Protein AF-A0A800CKS0-F1 (afdb_monomer)

Mean predicted aligned error: 3.41 Å

Sequence (328 aa):
MLDFSLSEEHRILRRTVRRFVAEEVEPVASEFEDEEIVKGVIQRAGEAGILGLPIPGRHGGSGASGIEGSIVLEELAAGDGGLATAIGASWLAMTPILIAGTEEQHERFLPPLNSGLACMAMTEPAGGSDIENPLMELKTVRTIAKEDGNGYILNGTKIWPSNSGNAELYVILATVEPPGGVAGSAFFVVPKEADGLSFGQPIPKMGMEADRNTEIFFDDVRVPKENVIGEIGEGAKILEQTVMYNRPGAGAIAVGIARDAYEKALKYAKERVIEGIPLAEHELIQAKFAQMAMKIDAARLLVQRAVWANATGKGTLSWANMAKVSSS

pLDDT: mean 95.84, std 4.56, range [68.81, 98.75]

Foldseek 3Di:
DDDPDDDVVLVVLLVLLLVLLVPQQQVCVVVLLDQVSLLSSLQVCLVVLNQLACQDVVLPHVVHALSSLLSNLLSNLLSPLLSSCQSLQQVLQCQLCVPFNDPVSSNPPRNVRSRFGEKEFLAAPQDDVCCVDPVNQQPRAPFEWEDDDQFTFTFGKTWFIWCPVRGQKYWYWHFYPPRDRLQRTWIFIDGPPFPQWDWADFDDDPDSSSTTITMIGGDRGTGGPSRIGHDGSCRSVSNQVSLLSRLLSLLSSLLSNLVSVLVVVVVQQCVDDDPHHGNCPDPVSVVVSVVSVVLSVVLNVLSVVSSVCVVVVNTDSVSSCCSNVSSD

Nearest PDB structures (foldseek):
  1ukw-assembly1_A  TM=9.517E-01  e=2.733E-29  Thermus thermophilus
  1jqi-assembly1_B  TM=9.376E-01  e=4.430E-27  Rattus norvegicus
  2vig-assembly1_A  TM=9.454E-01  e=4.206E-26  Homo sapiens
  5ol2-assembly2_F  TM=9.261E-01  e=1.065E-25  Clostridioides difficile
  6fah-assembly1_C  TM=9.233E-01  e=7.518E-24  Acetobacterium woodii DSM 1030

Structure (mmCIF, N/CA/C/O backbone):
data_AF-A0A800CKS0-F1
#
_entry.id   AF-A0A800CKS0-F1
#
loop_
_atom_site.group_PDB
_atom_site.id
_atom_site.type_symbol
_atom_site.label_atom_id
_atom_site.label_alt_id
_atom_site.label_comp_id
_atom_site.label_asym_id
_atom_site.label_entity_id
_atom_site.label_seq_id
_atom_site.pdbx_PDB_ins_code
_atom_site.Cartn_x
_atom_site.Cartn_y
_atom_site.Cartn_z
_atom_site.occupancy
_atom_site.B_iso_or_equiv
_atom_site.auth_seq_id
_atom_site.auth_comp_id
_atom_site.auth_asym_id
_atom_site.auth_atom_id
_atom_site.pdbx_PDB_model_num
ATOM 1 N N . MET A 1 1 ? 25.227 20.253 -0.110 1.00 68.81 1 MET A N 1
ATOM 2 C CA . MET A 1 1 ? 25.088 19.728 -1.485 1.00 68.81 1 MET A CA 1
ATOM 3 C C . MET A 1 1 ? 23.977 18.690 -1.438 1.00 68.81 1 MET A C 1
ATOM 5 O O . MET A 1 1 ? 23.940 17.962 -0.456 1.00 68.81 1 MET A O 1
ATOM 9 N N . LEU A 1 2 ? 23.033 18.698 -2.382 1.00 83.12 2 LEU A N 1
ATOM 10 C CA . LEU A 1 2 ? 21.986 17.668 -2.452 1.00 83.12 2 LEU A CA 1
ATOM 11 C C . LEU A 1 2 ? 22.574 16.406 -3.096 1.00 83.12 2 LEU A C 1
ATOM 13 O O . LEU A 1 2 ? 23.303 16.528 -4.078 1.00 83.12 2 LEU A O 1
ATOM 17 N N . ASP A 1 3 ? 22.260 15.236 -2.544 1.00 88.56 3 ASP A N 1
ATOM 18 C CA . ASP A 1 3 ? 22.668 13.926 -3.057 1.00 88.56 3 ASP A CA 1
ATOM 19 C C . ASP A 1 3 ? 21.413 13.076 -3.297 1.00 88.56 3 ASP A C 1
ATOM 21 O O . ASP A 1 3 ? 20.592 12.909 -2.397 1.00 88.56 3 ASP A O 1
ATOM 25 N N . PHE A 1 4 ? 21.253 12.593 -4.528 1.00 90.12 4 PHE A N 1
ATOM 26 C CA . PHE A 1 4 ? 20.119 11.772 -4.973 1.00 90.12 4 PHE A CA 1
ATOM 27 C C . PHE A 1 4 ? 20.501 10.296 -5.129 1.00 90.12 4 PHE A C 1
ATOM 29 O O . PHE A 1 4 ? 19.724 9.490 -5.643 1.00 90.12 4 PHE A O 1
ATOM 36 N N . SER A 1 5 ? 21.723 9.928 -4.745 1.00 92.06 5 SER A N 1
ATOM 37 C CA . SER A 1 5 ? 22.183 8.556 -4.842 1.00 92.06 5 SER A CA 1
ATOM 38 C C . SER A 1 5 ? 21.554 7.685 -3.752 1.00 92.06 5 SER A C 1
ATOM 40 O O . SER A 1 5 ? 21.397 8.078 -2.598 1.00 92.06 5 SER A O 1
ATOM 42 N N . LEU A 1 6 ? 21.179 6.463 -4.130 1.00 93.69 6 LEU A N 1
ATOM 43 C CA . LEU A 1 6 ? 20.805 5.434 -3.165 1.00 93.69 6 LEU A CA 1
ATOM 44 C C . LEU A 1 6 ? 22.039 5.001 -2.360 1.00 93.69 6 LEU A C 1
ATOM 46 O O . LEU A 1 6 ? 23.127 4.874 -2.928 1.00 93.69 6 LEU A O 1
ATOM 50 N N . SER A 1 7 ? 21.861 4.714 -1.069 1.00 95.75 7 SER A N 1
ATOM 51 C CA . SER A 1 7 ? 22.885 4.040 -0.263 1.00 95.75 7 SER A CA 1
ATOM 52 C C . SER A 1 7 ? 23.169 2.638 -0.818 1.00 95.75 7 SER A C 1
ATOM 54 O O . SER A 1 7 ? 22.409 2.108 -1.636 1.00 95.75 7 SER A O 1
ATOM 56 N N . GLU A 1 8 ? 24.263 2.006 -0.386 1.00 96.81 8 GLU A N 1
ATOM 57 C CA . GLU A 1 8 ? 24.540 0.632 -0.820 1.00 96.81 8 GLU A CA 1
ATOM 58 C C . GLU A 1 8 ? 23.472 -0.353 -0.328 1.00 96.81 8 GLU A C 1
ATOM 60 O O . GLU A 1 8 ? 23.045 -1.214 -1.093 1.00 96.81 8 GLU A O 1
ATOM 65 N N . GLU A 1 9 ? 22.955 -0.162 0.886 1.00 96.44 9 GLU A N 1
ATOM 66 C CA . GLU A 1 9 ? 21.841 -0.944 1.439 1.00 96.44 9 GLU A CA 1
ATOM 67 C C . GLU A 1 9 ? 20.587 -0.822 0.563 1.00 96.44 9 GLU A C 1
ATOM 69 O O . GLU A 1 9 ? 20.036 -1.833 0.129 1.00 96.44 9 GLU A O 1
ATOM 74 N N . HIS A 1 10 ? 20.208 0.399 0.170 1.00 97.38 10 HIS A N 1
ATOM 75 C CA . HIS A 1 10 ? 19.092 0.627 -0.751 1.00 97.38 10 HIS A CA 1
ATOM 76 C C . HIS A 1 10 ? 19.319 -0.038 -2.121 1.00 97.38 10 HIS A C 1
ATOM 78 O O . HIS A 1 10 ? 18.382 -0.561 -2.729 1.00 97.38 10 HIS A O 1
ATOM 84 N N . ARG A 1 11 ? 20.557 -0.048 -2.639 1.00 97.75 11 ARG A N 1
ATOM 85 C CA . ARG A 1 11 ? 20.880 -0.740 -3.901 1.00 97.75 11 ARG A CA 1
ATOM 86 C C . ARG A 1 11 ? 20.787 -2.258 -3.763 1.00 97.75 11 ARG A C 1
ATOM 88 O O . ARG A 1 11 ? 20.331 -2.910 -4.704 1.00 97.75 11 ARG A O 1
ATOM 95 N N . ILE A 1 12 ? 21.223 -2.819 -2.635 1.00 97.88 12 ILE A N 1
ATOM 96 C CA . ILE A 1 12 ? 21.098 -4.249 -2.323 1.00 97.88 12 ILE A CA 1
ATOM 97 C C . ILE A 1 12 ? 19.622 -4.635 -2.219 1.00 97.88 12 ILE A C 1
ATOM 99 O O . ILE A 1 12 ? 19.215 -5.590 -2.883 1.00 97.88 12 ILE A O 1
ATOM 103 N N . LEU A 1 13 ? 18.818 -3.864 -1.482 1.00 97.88 13 LEU A N 1
ATOM 104 C CA . LEU A 1 13 ? 17.372 -4.066 -1.369 1.00 97.88 13 LEU A CA 1
ATOM 105 C C . LEU A 1 13 ? 16.716 -4.072 -2.751 1.00 97.88 13 LEU A C 1
ATOM 107 O O . LEU A 1 13 ? 16.085 -5.054 -3.133 1.00 97.88 13 LEU A O 1
ATOM 111 N N . ARG A 1 14 ? 16.967 -3.033 -3.555 1.00 98.25 14 ARG A N 1
ATOM 112 C CA . ARG A 1 14 ? 16.436 -2.926 -4.919 1.00 98.25 14 ARG A CA 1
ATOM 113 C C . ARG A 1 14 ? 16.789 -4.137 -5.785 1.00 98.25 14 ARG A C 1
ATOM 115 O O . ARG A 1 14 ? 15.927 -4.669 -6.473 1.00 98.25 14 ARG A O 1
ATOM 122 N N . ARG A 1 15 ? 18.053 -4.583 -5.767 1.00 98.38 15 ARG A N 1
ATOM 123 C CA . ARG A 1 15 ? 18.490 -5.776 -6.520 1.00 98.38 15 ARG A CA 1
ATOM 124 C C . ARG A 1 15 ? 17.795 -7.047 -6.032 1.00 98.38 15 ARG A C 1
ATOM 126 O O . ARG A 1 15 ? 17.476 -7.903 -6.847 1.00 98.38 15 ARG A O 1
ATOM 133 N N . THR A 1 16 ? 17.569 -7.157 -4.727 1.00 98.12 16 THR A N 1
ATOM 134 C CA . THR A 1 16 ? 16.933 -8.325 -4.107 1.00 98.12 16 THR A CA 1
ATOM 135 C C . THR A 1 16 ? 15.466 -8.424 -4.507 1.00 98.12 16 THR A C 1
ATOM 137 O O . THR A 1 16 ? 15.052 -9.468 -5.000 1.00 98.12 16 THR A O 1
ATOM 140 N N . VAL A 1 17 ? 14.709 -7.327 -4.396 1.00 98.50 17 VAL A N 1
ATOM 141 C CA . VAL A 1 17 ? 13.295 -7.291 -4.808 1.00 98.50 17 VAL A CA 1
ATOM 142 C C . VAL A 1 17 ? 13.162 -7.497 -6.312 1.00 98.50 17 VAL A C 1
ATOM 144 O O . VAL A 1 17 ? 12.312 -8.257 -6.751 1.00 98.50 17 VAL A O 1
ATOM 147 N N . ARG A 1 18 ? 14.043 -6.895 -7.117 1.00 98.44 18 ARG A N 1
ATOM 148 C CA . ARG A 1 18 ? 14.038 -7.112 -8.569 1.00 98.44 18 ARG A CA 1
ATOM 149 C C . ARG A 1 18 ? 14.258 -8.575 -8.946 1.00 98.44 18 ARG A C 1
ATOM 151 O O . ARG A 1 18 ? 13.634 -9.061 -9.879 1.00 98.44 18 ARG A O 1
ATOM 158 N N . ARG A 1 19 ? 15.148 -9.273 -8.234 1.00 98.56 19 ARG A N 1
ATOM 159 C CA . ARG A 1 19 ? 15.353 -10.710 -8.436 1.00 98.56 19 ARG A CA 1
ATOM 160 C C . ARG A 1 19 ? 14.104 -11.500 -8.050 1.00 98.56 19 ARG A C 1
ATOM 162 O O . ARG A 1 19 ? 13.677 -12.326 -8.840 1.00 98.56 19 ARG A O 1
ATOM 169 N N . PHE A 1 20 ? 13.496 -11.193 -6.901 1.00 98.69 20 PHE A N 1
ATOM 170 C CA . PHE A 1 20 ? 12.216 -11.789 -6.502 1.00 98.69 20 PHE A CA 1
ATOM 171 C C . PHE A 1 20 ? 11.144 -11.593 -7.582 1.00 98.69 20 PHE A C 1
ATOM 173 O O . PHE A 1 20 ? 10.475 -12.543 -7.957 1.00 98.69 20 PHE A O 1
ATOM 180 N N . VAL A 1 21 ? 11.023 -10.391 -8.146 1.00 98.56 21 VAL A N 1
ATOM 181 C CA . VAL A 1 21 ? 10.072 -10.112 -9.229 1.00 98.56 21 VAL A CA 1
ATOM 182 C C . VAL A 1 21 ? 10.340 -10.982 -10.459 1.00 98.56 21 VAL A C 1
ATOM 184 O O . VAL A 1 21 ? 9.425 -11.639 -10.948 1.00 98.56 21 VAL A O 1
ATOM 187 N N . ALA A 1 22 ? 11.588 -11.042 -10.924 1.00 98.12 22 ALA A N 1
ATOM 188 C CA . ALA A 1 22 ? 11.951 -11.827 -12.103 1.00 98.12 22 ALA A CA 1
ATOM 189 C C . ALA A 1 22 ? 11.768 -13.345 -11.907 1.00 98.12 22 ALA A C 1
ATOM 191 O O . ALA A 1 22 ? 11.446 -14.054 -12.857 1.00 98.12 22 ALA A O 1
ATOM 192 N N . GLU A 1 23 ? 12.001 -13.853 -10.694 1.00 98.31 23 GLU A N 1
ATOM 193 C CA . GLU A 1 23 ? 11.964 -15.290 -10.394 1.00 98.31 23 GLU A CA 1
ATOM 194 C C . GLU A 1 23 ? 10.568 -15.771 -9.974 1.00 98.31 23 GLU A C 1
ATOM 196 O O . GLU A 1 23 ? 10.163 -16.866 -10.353 1.00 98.31 23 GLU A O 1
ATOM 201 N N . GLU A 1 24 ? 9.819 -14.954 -9.231 1.00 98.12 24 GLU A N 1
ATOM 202 C CA . GLU A 1 24 ? 8.604 -15.388 -8.531 1.00 98.12 24 GLU A CA 1
ATOM 203 C C . GLU A 1 24 ? 7.314 -14.751 -9.049 1.00 98.12 24 GLU A C 1
ATOM 205 O O . GLU A 1 24 ? 6.239 -15.299 -8.793 1.00 98.12 24 GLU A O 1
ATOM 210 N N . VAL A 1 25 ? 7.406 -13.608 -9.740 1.00 98.00 25 VAL A N 1
ATOM 211 C CA . VAL A 1 25 ? 6.250 -12.807 -10.179 1.00 98.00 25 VAL A CA 1
ATOM 212 C C . VAL A 1 25 ? 6.087 -12.866 -11.694 1.00 98.00 25 VAL A C 1
ATOM 214 O O . VAL A 1 25 ? 5.071 -13.353 -12.181 1.00 98.00 25 VAL A O 1
ATOM 217 N N . GLU A 1 26 ? 7.088 -12.414 -12.454 1.00 96.88 26 GLU A N 1
ATOM 218 C CA . GLU A 1 26 ? 7.026 -12.330 -13.922 1.00 96.88 26 GLU A CA 1
ATOM 219 C C . GLU A 1 26 ? 6.622 -13.644 -14.617 1.00 96.88 26 GLU A C 1
ATOM 221 O O . GLU A 1 26 ? 5.829 -13.570 -15.558 1.00 96.88 26 GLU A O 1
ATOM 226 N N . PRO A 1 27 ? 7.082 -14.840 -14.182 1.00 97.75 27 PRO A N 1
ATOM 227 C CA . PRO A 1 27 ? 6.720 -16.093 -14.846 1.00 97.75 27 PRO A CA 1
ATOM 228 C C . PRO A 1 27 ? 5.230 -16.445 -14.781 1.00 97.75 27 PRO A C 1
ATOM 230 O O . PRO A 1 27 ? 4.773 -17.234 -15.601 1.00 97.75 27 PRO A O 1
ATOM 233 N N . VAL A 1 28 ? 4.496 -15.889 -13.812 1.00 97.62 28 VAL A N 1
ATOM 234 C CA . VAL A 1 28 ? 3.094 -16.234 -13.520 1.00 97.62 28 VAL A CA 1
ATOM 235 C C . VAL A 1 28 ? 2.148 -15.029 -13.576 1.00 97.62 28 VAL A C 1
ATOM 237 O O . VAL A 1 28 ? 0.942 -15.192 -13.425 1.00 97.62 28 VAL A O 1
ATOM 240 N N . ALA A 1 29 ? 2.660 -13.819 -13.824 1.00 94.94 29 ALA A N 1
ATOM 241 C CA . ALA A 1 29 ? 1.881 -12.578 -13.765 1.00 94.94 29 ALA A CA 1
ATOM 242 C C . ALA A 1 29 ? 0.682 -12.547 -14.732 1.00 94.94 29 ALA A C 1
ATOM 244 O O . ALA A 1 29 ? -0.344 -11.945 -14.429 1.00 94.94 29 ALA A O 1
ATOM 245 N N . SER A 1 30 ? 0.772 -13.223 -15.884 1.00 95.38 30 SER A N 1
ATOM 246 C CA . SER A 1 30 ? -0.345 -13.334 -16.836 1.00 95.38 30 SER A CA 1
ATOM 247 C C . SER A 1 30 ? -1.494 -14.224 -16.354 1.00 95.38 30 SER A C 1
ATOM 249 O O . SER A 1 30 ? -2.529 -14.268 -17.010 1.00 95.38 30 SER A O 1
ATOM 251 N N . GLU A 1 31 ? -1.308 -14.950 -15.253 1.00 96.62 31 GLU A N 1
ATOM 252 C CA . GLU A 1 31 ? -2.271 -15.903 -14.694 1.00 96.62 31 GLU A CA 1
ATOM 253 C C . GLU A 1 31 ? -2.859 -15.407 -13.362 1.00 96.62 31 GLU A C 1
ATOM 255 O O . GLU A 1 31 ? -3.511 -16.161 -12.651 1.00 96.62 31 GLU A O 1
ATOM 260 N N . PHE A 1 32 ? -2.670 -14.130 -13.012 1.00 95.44 32 PHE A N 1
ATOM 261 C CA . PHE A 1 32 ? -3.142 -13.543 -11.748 1.00 95.44 32 PHE A CA 1
ATOM 262 C C . PHE A 1 32 ? -4.662 -13.366 -11.628 1.00 95.44 32 PHE A C 1
ATOM 264 O O . PHE A 1 32 ? -5.139 -12.876 -10.609 1.00 95.44 32 PHE A O 1
ATOM 271 N N . GLU A 1 33 ? -5.427 -13.811 -12.625 1.00 91.88 33 GLU A N 1
ATOM 272 C CA . GLU A 1 33 ? -6.859 -14.083 -12.463 1.00 91.88 33 GLU A CA 1
ATOM 273 C C . GLU A 1 33 ? -7.112 -15.328 -11.581 1.00 91.88 33 GLU A C 1
ATOM 275 O O . GLU A 1 33 ? -8.191 -15.463 -11.006 1.00 91.88 33 GLU A O 1
ATOM 280 N N . ASP A 1 34 ? -6.130 -16.232 -11.446 1.00 95.19 34 ASP A N 1
ATOM 281 C CA . ASP A 1 34 ? -6.180 -17.389 -10.548 1.00 95.19 34 ASP A CA 1
ATOM 282 C C . ASP A 1 34 ? -5.712 -17.009 -9.133 1.00 95.19 34 ASP A C 1
ATOM 284 O O . ASP A 1 34 ? -4.542 -16.707 -8.870 1.00 95.19 34 ASP A O 1
ATOM 288 N N . GLU A 1 35 ? -6.646 -17.064 -8.187 1.00 91.94 35 GLU A N 1
ATOM 289 C CA . GLU A 1 35 ? -6.418 -16.681 -6.796 1.00 91.94 35 GLU A CA 1
ATOM 290 C C . GLU A 1 35 ? -5.392 -17.568 -6.073 1.00 91.94 35 GLU A C 1
ATOM 292 O O . GLU A 1 35 ? -4.685 -17.077 -5.188 1.00 91.94 35 GLU A O 1
ATOM 297 N N . GLU A 1 36 ? -5.263 -18.848 -6.433 1.00 96.62 36 GLU A N 1
ATOM 298 C CA . GLU A 1 36 ? -4.285 -19.740 -5.798 1.00 96.62 36 GLU A CA 1
ATOM 299 C C . GLU A 1 36 ? -2.860 -19.425 -6.270 1.00 96.62 36 GLU A C 1
ATOM 301 O O . GLU A 1 36 ? -1.912 -19.509 -5.480 1.00 96.62 36 GLU A O 1
ATOM 306 N N . ILE A 1 37 ? -2.700 -18.970 -7.518 1.00 97.69 37 ILE A N 1
ATOM 307 C CA . ILE A 1 37 ? -1.414 -18.466 -8.019 1.00 97.69 37 ILE A CA 1
ATOM 308 C C . ILE A 1 37 ? -1.014 -17.209 -7.246 1.00 97.69 37 ILE A C 1
ATOM 310 O O . ILE A 1 37 ? 0.097 -17.145 -6.709 1.00 97.69 37 ILE A O 1
ATOM 314 N N . VAL A 1 38 ? -1.925 -16.237 -7.127 1.00 97.19 38 VAL A N 1
ATOM 315 C CA . VAL A 1 38 ? -1.680 -14.992 -6.379 1.00 97.19 38 VAL A CA 1
ATOM 316 C C . VAL A 1 38 ? -1.321 -15.300 -4.926 1.00 97.19 38 VAL A C 1
ATOM 318 O O . VAL A 1 38 ? -0.317 -14.802 -4.415 1.00 97.19 38 VAL A O 1
ATOM 321 N N . LYS A 1 39 ? -2.082 -16.178 -4.265 1.00 97.06 39 LYS A N 1
ATOM 322 C CA . LYS A 1 39 ? -1.813 -16.620 -2.891 1.00 97.06 39 LYS A CA 1
ATOM 323 C C . LYS A 1 39 ? -0.426 -17.248 -2.747 1.00 97.06 39 LYS A C 1
ATOM 325 O O . LYS A 1 39 ? 0.283 -16.934 -1.793 1.00 97.06 39 LYS A O 1
ATOM 330 N N . GLY A 1 40 ? -0.012 -18.081 -3.703 1.00 98.06 40 GLY A N 1
ATOM 331 C CA . GLY A 1 40 ? 1.329 -18.662 -3.730 1.00 98.06 40 GLY A CA 1
ATOM 332 C C . GLY A 1 40 ? 2.433 -17.603 -3.826 1.00 98.06 40 GLY A C 1
ATOM 333 O O . GLY A 1 40 ? 3.435 -17.699 -3.117 1.00 98.06 40 GLY A O 1
ATOM 334 N N . VAL A 1 41 ? 2.254 -16.574 -4.659 1.00 98.31 41 VAL A N 1
ATOM 335 C CA . VAL A 1 41 ? 3.207 -15.453 -4.774 1.00 98.31 41 VAL A CA 1
ATOM 336 C C . VAL A 1 41 ? 3.248 -14.624 -3.487 1.00 98.31 41 VAL A C 1
ATOM 338 O O . VAL A 1 41 ? 4.332 -14.292 -3.010 1.00 98.31 41 VAL A O 1
ATOM 341 N N . ILE A 1 42 ? 2.092 -14.325 -2.888 1.00 98.25 42 ILE A N 1
ATOM 342 C CA . ILE A 1 42 ? 1.994 -13.598 -1.612 1.00 98.25 42 ILE A CA 1
ATOM 343 C C . ILE A 1 42 ? 2.692 -14.362 -0.484 1.00 98.25 42 ILE A C 1
ATOM 345 O O . ILE A 1 42 ? 3.434 -13.755 0.289 1.00 98.25 42 ILE A O 1
ATOM 349 N N . GLN A 1 43 ? 2.528 -15.685 -0.417 1.00 98.19 43 GLN A N 1
ATOM 350 C CA . GLN A 1 43 ? 3.238 -16.511 0.557 1.00 98.19 43 GLN A CA 1
ATOM 351 C C . GLN A 1 43 ? 4.759 -16.377 0.394 1.00 98.19 43 GLN A C 1
ATOM 353 O O . GLN A 1 43 ? 5.457 -16.107 1.372 1.00 98.19 43 GLN A O 1
ATOM 358 N N . ARG A 1 44 ? 5.274 -16.487 -0.838 1.00 98.38 44 ARG A N 1
ATOM 359 C CA . ARG A 1 44 ? 6.710 -16.310 -1.120 1.00 98.38 44 ARG A CA 1
ATOM 360 C C . ARG A 1 44 ? 7.191 -14.891 -0.812 1.00 98.38 44 ARG A C 1
ATOM 362 O O . ARG A 1 44 ? 8.305 -14.717 -0.325 1.00 98.38 44 ARG A O 1
ATOM 369 N N . ALA A 1 45 ? 6.353 -13.873 -1.022 1.00 98.31 45 ALA A N 1
ATOM 370 C CA . ALA A 1 45 ? 6.652 -12.502 -0.608 1.00 98.31 45 ALA A CA 1
ATOM 371 C C . ALA A 1 45 ? 6.769 -12.383 0.925 1.00 98.31 45 ALA A C 1
ATOM 373 O O . ALA A 1 45 ? 7.660 -11.694 1.423 1.00 98.31 45 ALA A O 1
ATOM 374 N N . GLY A 1 46 ? 5.912 -13.078 1.680 1.00 97.69 46 GLY A N 1
ATOM 375 C CA . GLY A 1 46 ? 6.012 -13.195 3.137 1.00 97.69 46 GLY A CA 1
ATOM 376 C C . GLY A 1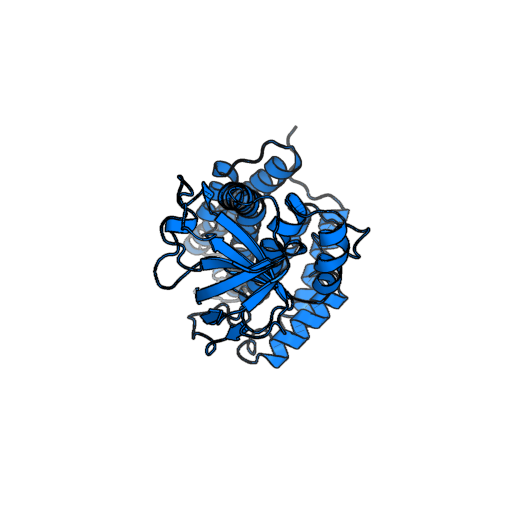 46 ? 7.305 -13.883 3.584 1.00 97.69 46 GLY A C 1
ATOM 377 O O . GLY A 1 46 ? 8.030 -13.348 4.419 1.00 97.69 46 GLY A O 1
ATOM 378 N N . GLU A 1 47 ? 7.651 -15.019 2.972 1.00 97.00 47 GLU A N 1
ATOM 379 C CA . GLU A 1 47 ? 8.901 -15.755 3.234 1.00 97.00 47 GLU A CA 1
ATOM 380 C C . GLU A 1 47 ? 10.155 -14.921 2.913 1.00 97.00 47 GLU A C 1
ATOM 382 O O . GLU A 1 47 ? 11.163 -15.008 3.615 1.00 97.00 47 GLU A O 1
ATOM 387 N N . ALA A 1 48 ? 10.080 -14.058 1.896 1.00 96.69 48 ALA A N 1
ATOM 388 C CA . ALA A 1 48 ? 11.126 -13.100 1.545 1.00 96.69 48 ALA A CA 1
ATOM 389 C C . ALA A 1 48 ? 11.182 -11.865 2.473 1.00 96.69 48 ALA A C 1
ATOM 391 O O . ALA A 1 48 ? 12.035 -10.996 2.280 1.00 96.69 48 ALA A O 1
ATOM 392 N N . GLY A 1 49 ? 10.284 -11.758 3.461 1.00 96.75 49 GLY A N 1
ATOM 393 C CA . GLY A 1 49 ? 10.207 -10.636 4.401 1.00 96.75 49 GLY A CA 1
ATOM 394 C C . GLY A 1 49 ? 9.605 -9.355 3.815 1.00 96.75 49 GLY A C 1
ATOM 395 O O . GLY A 1 49 ? 9.700 -8.295 4.432 1.00 96.75 49 GLY A O 1
ATOM 396 N N . ILE A 1 50 ? 8.986 -9.423 2.633 1.00 98.19 50 ILE A N 1
ATOM 397 C CA . ILE A 1 50 ? 8.410 -8.258 1.950 1.00 98.19 50 ILE A CA 1
ATOM 398 C C . ILE A 1 50 ? 7.139 -7.790 2.667 1.00 98.19 50 ILE A C 1
ATOM 400 O O . ILE A 1 50 ? 6.953 -6.592 2.856 1.00 98.19 50 ILE A O 1
ATOM 404 N N . LEU A 1 51 ? 6.263 -8.701 3.102 1.00 97.94 51 LEU A N 1
ATOM 405 C CA . LEU A 1 51 ? 5.005 -8.312 3.757 1.00 97.94 51 LEU A CA 1
ATOM 406 C C . LEU A 1 51 ? 5.247 -7.593 5.091 1.00 97.94 51 LEU A C 1
ATOM 408 O O . LEU A 1 51 ? 4.691 -6.518 5.312 1.00 97.94 51 LEU A O 1
ATOM 412 N N . GLY A 1 52 ? 6.145 -8.130 5.920 1.00 96.81 52 GLY A N 1
ATOM 413 C CA . GLY A 1 52 ? 6.522 -7.566 7.220 1.00 96.81 52 GLY A CA 1
ATOM 414 C C . GLY A 1 52 ? 7.485 -6.377 7.166 1.00 96.81 52 GLY A C 1
ATOM 415 O O . GLY A 1 52 ? 7.987 -5.946 8.204 1.00 96.81 52 GLY A O 1
ATOM 416 N N . LEU A 1 53 ? 7.761 -5.825 5.982 1.00 96.81 53 LEU A N 1
ATOM 417 C CA . LEU A 1 53 ? 8.732 -4.750 5.801 1.00 96.81 53 LEU A CA 1
ATOM 418 C C . LEU A 1 53 ? 8.528 -3.546 6.761 1.00 96.81 53 LEU A C 1
ATOM 420 O O . LEU A 1 53 ? 9.505 -3.154 7.410 1.00 96.81 53 LEU A O 1
ATOM 424 N N . PRO A 1 54 ? 7.312 -2.973 6.926 1.00 96.38 54 PRO A N 1
ATOM 425 C CA . PRO A 1 54 ? 7.090 -1.840 7.835 1.00 96.38 54 PRO A CA 1
ATOM 426 C C . PRO A 1 54 ? 6.994 -2.236 9.319 1.00 96.38 54 PRO A C 1
ATOM 428 O O . PRO A 1 54 ? 6.994 -1.364 10.188 1.00 96.38 54 PRO A O 1
ATOM 431 N N . ILE A 1 55 ? 6.891 -3.530 9.635 1.00 98.00 55 ILE A N 1
ATOM 432 C CA . ILE A 1 55 ? 6.681 -4.009 11.004 1.00 98.00 55 ILE A CA 1
ATOM 433 C C . ILE A 1 55 ? 7.994 -3.885 11.792 1.00 98.00 55 ILE A C 1
ATOM 435 O O . ILE A 1 55 ? 9.032 -4.333 11.303 1.00 98.00 55 ILE A O 1
ATOM 439 N N . PRO A 1 56 ? 8.003 -3.309 13.010 1.00 97.19 56 PRO A N 1
ATOM 440 C CA . PRO A 1 56 ? 9.217 -3.205 13.815 1.00 97.19 56 PRO A CA 1
ATOM 441 C C . PRO A 1 56 ? 9.867 -4.567 14.088 1.00 97.19 56 PRO A C 1
ATOM 443 O O . PRO A 1 56 ? 9.176 -5.555 14.329 1.00 97.19 56 PRO A O 1
ATOM 446 N N . GLY A 1 57 ? 11.202 -4.599 14.167 1.00 96.50 57 GLY A N 1
ATOM 447 C CA . GLY A 1 57 ? 11.959 -5.842 14.381 1.00 96.50 57 GLY A CA 1
ATOM 448 C C . GLY A 1 57 ? 11.554 -6.645 15.620 1.00 96.50 57 GLY A C 1
ATOM 449 O O . GLY A 1 57 ? 11.533 -7.871 15.581 1.00 96.50 57 GLY A O 1
ATOM 450 N N . ARG A 1 58 ? 11.134 -5.973 16.702 1.00 96.25 58 ARG A N 1
ATOM 451 C CA . ARG A 1 58 ? 10.632 -6.643 17.917 1.00 96.25 58 ARG A CA 1
ATOM 452 C C . ARG A 1 58 ? 9.325 -7.427 17.708 1.00 96.25 58 ARG A C 1
ATOM 454 O O . ARG A 1 58 ? 9.013 -8.286 18.520 1.00 96.25 58 ARG A O 1
ATOM 461 N N . HIS A 1 59 ? 8.604 -7.168 16.616 1.00 97.00 59 HIS A N 1
ATOM 462 C CA . HIS A 1 59 ? 7.382 -7.872 16.214 1.00 97.00 59 HIS A CA 1
ATOM 463 C C . HIS A 1 59 ? 7.581 -8.729 14.946 1.00 97.00 59 HIS A C 1
ATOM 465 O O . HIS A 1 59 ? 6.609 -9.139 14.313 1.00 97.00 59 HIS A O 1
ATOM 471 N N . GLY A 1 60 ? 8.835 -9.014 14.570 1.00 93.81 60 GLY A N 1
ATOM 472 C CA . GLY A 1 60 ? 9.185 -9.973 13.514 1.00 93.81 60 GLY A CA 1
ATOM 473 C C . GLY A 1 60 ? 9.418 -9.396 12.115 1.00 93.81 60 GLY A C 1
ATOM 474 O O . GLY A 1 60 ? 9.789 -10.158 11.227 1.00 93.81 60 GLY A O 1
ATOM 475 N N . GLY A 1 61 ? 9.250 -8.085 11.919 1.00 95.69 61 GLY A N 1
ATOM 476 C CA . GLY A 1 61 ? 9.520 -7.427 10.637 1.00 95.69 61 GLY A CA 1
ATOM 477 C C . GLY A 1 61 ? 10.930 -6.844 10.520 1.00 95.69 61 GLY A C 1
ATOM 478 O O . GLY A 1 61 ? 11.811 -7.122 11.334 1.00 95.69 61 GLY A O 1
ATOM 479 N N . SER A 1 62 ? 11.157 -5.993 9.517 1.00 94.31 62 SER A N 1
ATOM 480 C CA . SER A 1 62 ? 12.444 -5.291 9.341 1.00 94.31 62 SER A CA 1
ATOM 481 C C . SER A 1 62 ? 12.452 -3.851 9.857 1.00 94.31 62 SER A C 1
ATOM 483 O O . SER A 1 62 ? 13.521 -3.271 10.025 1.00 94.31 62 SER A O 1
ATOM 485 N N . GLY A 1 63 ? 11.280 -3.261 10.106 1.00 94.44 63 GLY A N 1
ATOM 486 C CA . GLY A 1 63 ? 11.133 -1.857 10.497 1.00 94.44 63 GLY A CA 1
ATOM 487 C C . GLY A 1 63 ? 11.666 -0.892 9.439 1.00 94.44 63 GLY A C 1
ATOM 488 O O . GLY A 1 63 ? 12.279 0.116 9.790 1.00 94.44 63 GLY A O 1
ATOM 489 N N . ALA A 1 64 ? 11.490 -1.229 8.159 1.00 92.81 64 ALA A N 1
ATOM 490 C CA . ALA A 1 64 ? 12.082 -0.472 7.072 1.00 92.81 64 ALA A CA 1
ATOM 491 C C . ALA A 1 64 ? 11.467 0.927 6.976 1.00 92.81 64 ALA A C 1
ATOM 493 O O . ALA A 1 64 ? 10.288 1.166 7.248 1.00 92.81 64 ALA A O 1
ATOM 494 N N . SER A 1 65 ? 12.295 1.863 6.548 1.00 93.69 65 SER A N 1
ATOM 495 C CA . SER A 1 65 ? 11.935 3.252 6.331 1.00 93.69 65 SER A CA 1
ATOM 496 C C . SER A 1 65 ? 11.029 3.435 5.107 1.00 93.69 65 SER A C 1
ATOM 498 O O . SER A 1 65 ? 10.947 2.599 4.207 1.00 93.69 65 SER A O 1
ATOM 500 N N . GLY A 1 66 ? 10.388 4.604 5.010 1.00 94.12 66 GLY A N 1
ATOM 501 C CA . GLY A 1 66 ? 9.529 4.930 3.866 1.00 94.12 66 GLY A CA 1
ATOM 502 C C . GLY A 1 66 ? 10.255 4.950 2.511 1.00 94.12 66 GLY A C 1
ATOM 503 O O . GLY A 1 66 ? 9.620 4.729 1.483 1.00 94.12 66 GLY A O 1
ATOM 504 N N . ILE A 1 67 ? 11.574 5.192 2.485 1.00 96.25 67 ILE A N 1
ATOM 505 C CA . ILE A 1 67 ? 12.364 5.111 1.245 1.00 96.25 67 ILE A CA 1
ATOM 506 C C . ILE A 1 67 ? 12.608 3.658 0.825 1.00 96.25 67 ILE A C 1
ATOM 508 O O . ILE A 1 67 ? 12.555 3.349 -0.359 1.00 96.25 67 ILE A O 1
ATOM 512 N N . GLU A 1 68 ? 12.813 2.752 1.777 1.00 97.69 68 GLU A N 1
ATOM 513 C CA . GLU A 1 68 ? 12.928 1.320 1.495 1.00 97.69 68 GLU A CA 1
ATOM 514 C C . GLU A 1 68 ? 11.588 0.760 1.011 1.00 97.69 68 GLU A C 1
ATOM 516 O O . GLU A 1 68 ? 11.547 0.074 -0.010 1.00 97.69 68 GLU A O 1
ATOM 521 N N . GLY A 1 69 ? 10.486 1.151 1.659 1.00 97.81 69 GLY A N 1
ATOM 522 C CA . GLY A 1 69 ? 9.134 0.818 1.210 1.00 97.81 69 GLY A CA 1
ATOM 523 C C . GLY A 1 69 ? 8.836 1.305 -0.213 1.00 97.81 69 GLY A C 1
ATOM 524 O O . GLY A 1 69 ? 8.298 0.547 -1.018 1.00 97.81 69 GLY A O 1
ATOM 525 N N . SER A 1 70 ? 9.228 2.535 -0.574 1.00 98.12 70 SER A N 1
ATOM 526 C CA . SER A 1 70 ? 9.000 3.044 -1.935 1.00 98.12 70 SER A CA 1
ATOM 527 C C . SER A 1 70 ? 9.853 2.335 -2.989 1.00 98.12 70 SER A C 1
ATOM 529 O O . SER A 1 70 ? 9.359 2.074 -4.083 1.00 98.12 70 SER A O 1
ATOM 531 N N . ILE A 1 71 ? 11.095 1.958 -2.665 1.00 98.50 71 ILE A N 1
ATOM 532 C CA . ILE A 1 71 ? 11.941 1.140 -3.549 1.00 98.50 71 ILE A CA 1
ATOM 533 C C . ILE A 1 71 ? 11.294 -0.224 -3.796 1.00 98.50 71 ILE A C 1
ATOM 535 O O . ILE A 1 71 ? 11.225 -0.665 -4.940 1.00 98.50 71 ILE A O 1
ATOM 539 N N . VAL A 1 72 ? 10.820 -0.885 -2.737 1.00 98.69 72 VAL A N 1
ATOM 540 C CA . VAL A 1 72 ? 10.197 -2.212 -2.832 1.00 98.69 72 VAL A CA 1
ATOM 541 C C . VAL A 1 72 ? 8.929 -2.152 -3.684 1.00 98.69 72 VAL A C 1
ATOM 543 O O . VAL A 1 72 ? 8.798 -2.942 -4.615 1.00 98.69 72 VAL A O 1
ATOM 546 N N . LEU A 1 73 ? 8.038 -1.185 -3.436 1.00 98.75 73 LEU A N 1
ATOM 547 C CA . LEU A 1 73 ? 6.808 -1.029 -4.221 1.00 98.75 73 LEU A CA 1
ATOM 548 C C . LEU A 1 73 ? 7.078 -0.671 -5.684 1.00 98.75 73 LEU A C 1
ATOM 550 O O . LEU A 1 73 ? 6.391 -1.193 -6.556 1.00 98.75 73 LEU A O 1
ATOM 554 N N . GLU A 1 74 ? 8.072 0.177 -5.973 1.00 98.75 74 GLU A N 1
ATOM 555 C CA . GLU A 1 74 ? 8.439 0.497 -7.359 1.00 98.75 74 GLU A CA 1
ATOM 556 C C . GLU A 1 74 ? 8.952 -0.745 -8.106 1.00 98.75 74 GLU A C 1
ATOM 558 O O . GLU A 1 74 ? 8.596 -0.959 -9.264 1.00 98.75 74 GLU A O 1
ATOM 563 N N . GLU A 1 75 ? 9.784 -1.575 -7.464 1.00 98.69 75 GLU A N 1
ATOM 564 C CA . GLU A 1 75 ? 10.283 -2.807 -8.085 1.00 98.69 75 GLU A CA 1
ATOM 565 C C . GLU A 1 75 ? 9.175 -3.850 -8.271 1.00 98.69 75 GLU A C 1
ATOM 567 O O . GLU A 1 75 ? 9.080 -4.413 -9.358 1.00 98.69 75 GLU A O 1
ATOM 572 N N . LEU A 1 76 ? 8.309 -4.064 -7.272 1.00 98.69 76 LEU A N 1
ATOM 573 C CA . LEU A 1 76 ? 7.160 -4.972 -7.390 1.00 98.69 76 LEU A CA 1
ATOM 574 C C . LEU A 1 76 ? 6.220 -4.547 -8.520 1.00 98.69 76 LEU A C 1
ATOM 576 O O . LEU A 1 76 ? 5.839 -5.373 -9.344 1.00 98.69 76 LEU A O 1
ATOM 580 N N . ALA A 1 77 ? 5.895 -3.255 -8.591 1.00 98.62 77 ALA A N 1
ATOM 581 C CA . ALA A 1 77 ? 4.951 -2.719 -9.565 1.00 98.62 77 ALA A CA 1
ATOM 582 C C . ALA A 1 77 ? 5.483 -2.725 -11.003 1.00 98.62 77 ALA A C 1
ATOM 584 O O . ALA A 1 77 ? 4.697 -2.660 -11.945 1.00 98.62 77 ALA A O 1
ATOM 585 N N . ALA A 1 78 ? 6.805 -2.800 -11.180 1.00 97.69 78 ALA A N 1
ATOM 586 C CA . ALA A 1 78 ? 7.394 -3.043 -12.490 1.00 97.69 78 ALA A CA 1
ATOM 587 C C . ALA A 1 78 ? 7.204 -4.497 -12.963 1.00 97.69 78 ALA A C 1
ATOM 589 O O . ALA A 1 78 ? 7.211 -4.741 -14.164 1.00 97.69 78 ALA A O 1
ATOM 590 N N . GLY A 1 79 ? 7.025 -5.444 -12.038 1.00 96.88 79 GLY A N 1
ATOM 591 C CA . GLY A 1 79 ? 6.624 -6.814 -12.356 1.00 96.88 79 GLY A CA 1
ATOM 592 C C . GLY A 1 79 ? 5.121 -6.928 -12.577 1.00 96.88 79 GLY A C 1
ATOM 593 O O . GLY A 1 79 ? 4.679 -7.313 -13.656 1.00 96.88 79 GLY A O 1
ATOM 594 N N . ASP A 1 80 ? 4.344 -6.561 -11.555 1.00 98.38 80 ASP A N 1
ATOM 595 C CA . ASP A 1 80 ? 2.885 -6.522 -11.613 1.00 98.38 80 ASP A CA 1
ATOM 596 C C . ASP A 1 80 ? 2.296 -5.449 -10.679 1.00 98.38 80 ASP A C 1
ATOM 598 O O . ASP A 1 80 ? 2.576 -5.395 -9.477 1.00 98.38 80 ASP A O 1
ATOM 602 N N . GLY A 1 81 ? 1.441 -4.590 -11.238 1.00 98.12 81 GLY A N 1
ATOM 603 C CA . GLY A 1 81 ? 0.806 -3.496 -10.501 1.00 98.12 81 GLY A CA 1
ATOM 604 C C . GLY A 1 81 ? -0.240 -3.960 -9.482 1.00 98.12 81 GLY A C 1
ATOM 605 O O . GLY A 1 81 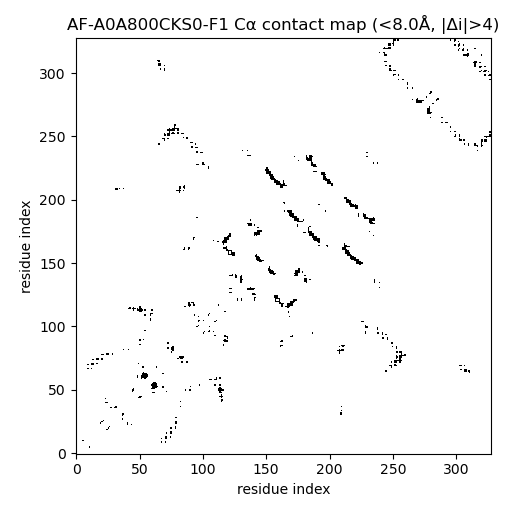? -0.410 -3.303 -8.451 1.00 98.12 81 GLY A O 1
ATOM 606 N N . GLY A 1 82 ? -0.918 -5.086 -9.734 1.00 98.12 82 GLY A N 1
ATOM 607 C CA . GLY A 1 82 ? -1.935 -5.641 -8.839 1.00 98.12 82 GLY A CA 1
ATOM 608 C C . GLY A 1 82 ? -1.312 -6.205 -7.568 1.00 98.12 82 GLY A C 1
ATOM 609 O O . GLY A 1 82 ? -1.724 -5.849 -6.469 1.00 98.12 82 GLY A O 1
ATOM 610 N N . LEU A 1 83 ? -0.242 -6.986 -7.708 1.00 98.50 83 LEU A N 1
ATOM 611 C CA . LEU A 1 83 ? 0.520 -7.546 -6.597 1.00 98.50 83 LEU A CA 1
ATOM 612 C C . LEU A 1 83 ? 1.126 -6.439 -5.728 1.00 98.50 83 LEU A C 1
ATOM 614 O O . LEU A 1 83 ? 1.037 -6.482 -4.499 1.00 98.50 83 LEU A O 1
ATOM 618 N N . ALA A 1 84 ? 1.712 -5.416 -6.359 1.00 98.69 84 ALA A N 1
ATOM 619 C CA . ALA A 1 84 ? 2.239 -4.263 -5.639 1.00 98.69 84 ALA A CA 1
ATOM 620 C C . ALA A 1 84 ? 1.134 -3.502 -4.888 1.00 98.69 84 ALA A C 1
ATOM 622 O O . ALA A 1 84 ? 1.357 -3.051 -3.764 1.00 98.69 84 ALA A O 1
ATOM 623 N N . THR A 1 85 ? -0.064 -3.401 -5.475 1.00 98.56 85 THR A N 1
ATOM 624 C CA . THR A 1 85 ? -1.247 -2.825 -4.819 1.00 98.56 85 THR A CA 1
ATOM 625 C C . THR A 1 85 ? -1.693 -3.662 -3.624 1.00 98.56 85 THR A C 1
ATOM 627 O O . THR A 1 85 ? -1.851 -3.101 -2.545 1.00 98.56 85 THR A O 1
ATOM 630 N N . ALA A 1 86 ? -1.818 -4.983 -3.763 1.00 98.50 86 ALA A N 1
ATOM 631 C CA . ALA A 1 86 ? -2.205 -5.883 -2.676 1.00 98.50 86 ALA A CA 1
ATOM 632 C C . ALA A 1 86 ? -1.253 -5.769 -1.468 1.00 98.50 86 ALA A C 1
ATOM 634 O O . ALA A 1 86 ? -1.687 -5.584 -0.326 1.00 98.50 86 ALA A O 1
ATOM 635 N N . ILE A 1 87 ? 0.061 -5.789 -1.720 1.00 98.62 87 ILE A N 1
ATOM 636 C CA . ILE A 1 87 ? 1.085 -5.652 -0.674 1.00 98.62 87 ILE A CA 1
ATOM 637 C C . ILE A 1 87 ? 1.071 -4.240 -0.071 1.00 98.62 87 ILE A C 1
ATOM 639 O O . ILE A 1 87 ? 1.032 -4.087 1.151 1.00 98.62 87 ILE A O 1
ATOM 643 N N . GLY A 1 88 ? 1.043 -3.196 -0.903 1.00 98.50 88 GLY A N 1
ATOM 644 C CA . GLY A 1 88 ? 1.000 -1.808 -0.438 1.00 98.50 88 GLY A CA 1
ATOM 645 C C . GLY A 1 88 ? -0.264 -1.475 0.363 1.00 98.50 88 GLY A C 1
ATOM 646 O O . GLY A 1 88 ? -0.193 -0.745 1.351 1.00 98.50 88 GLY A O 1
ATOM 647 N N . ALA A 1 89 ? -1.413 -2.044 -0.005 1.00 98.44 89 ALA A N 1
ATOM 648 C CA . ALA A 1 89 ? -2.668 -1.895 0.727 1.00 98.44 89 ALA A CA 1
ATOM 649 C C . ALA A 1 89 ? -2.629 -2.598 2.092 1.00 98.44 89 ALA A C 1
ATOM 651 O O . ALA A 1 89 ? -3.204 -2.096 3.059 1.00 98.44 89 ALA A O 1
ATOM 652 N N . SER A 1 90 ? -1.898 -3.711 2.200 1.00 98.56 90 SER A N 1
ATOM 653 C CA . SER A 1 90 ? -1.621 -4.351 3.488 1.00 98.56 90 SER A CA 1
ATOM 654 C C . SER A 1 90 ? -0.837 -3.406 4.408 1.00 98.56 90 SER A C 1
ATOM 656 O O . SER A 1 90 ? -1.224 -3.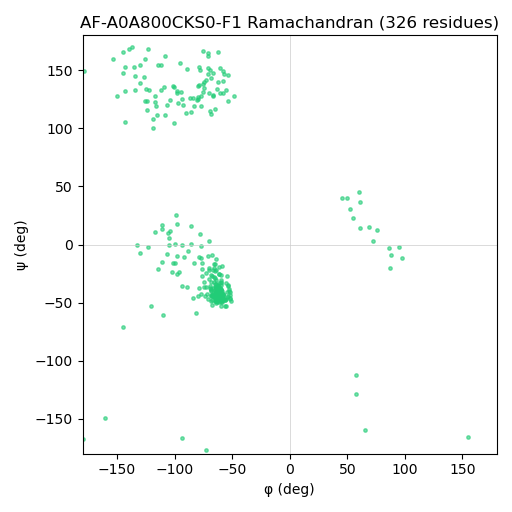191 5.555 1.00 98.56 90 SER A O 1
ATOM 658 N N . TRP A 1 91 ? 0.203 -2.737 3.898 1.00 98.44 91 TRP A N 1
ATOM 659 C CA . TRP A 1 91 ? 0.968 -1.752 4.678 1.00 98.44 91 TRP A CA 1
ATOM 660 C C . TRP A 1 91 ? 0.141 -0.517 5.070 1.00 98.44 91 TRP A C 1
ATOM 662 O O . TRP A 1 91 ? 0.256 -0.017 6.194 1.00 98.44 91 TRP A O 1
ATOM 672 N N . LEU A 1 92 ? -0.750 -0.063 4.183 1.00 98.25 92 LEU A N 1
ATOM 673 C CA . LEU A 1 92 ? -1.735 0.974 4.497 1.00 98.25 92 LEU A CA 1
ATOM 674 C C . LEU A 1 92 ? -2.614 0.549 5.684 1.00 98.25 92 LEU A C 1
ATOM 676 O O . LEU A 1 92 ? -2.762 1.315 6.634 1.00 98.25 92 LEU A O 1
ATOM 680 N N . ALA A 1 93 ? -3.133 -0.681 5.669 1.00 98.44 93 ALA A N 1
ATOM 681 C CA . ALA A 1 93 ? -3.968 -1.224 6.740 1.00 98.44 93 ALA A CA 1
ATOM 682 C C . ALA A 1 93 ? -3.213 -1.401 8.068 1.00 98.44 93 ALA A C 1
ATOM 684 O O . ALA A 1 93 ? -3.796 -1.210 9.132 1.00 98.44 93 ALA A O 1
ATOM 685 N N . MET A 1 94 ? -1.912 -1.702 8.030 1.00 98.38 94 MET A N 1
ATOM 686 C CA . MET A 1 94 ? -1.067 -1.766 9.231 1.00 98.38 94 MET A CA 1
ATOM 687 C C . MET A 1 94 ? -0.843 -0.395 9.875 1.00 98.38 94 MET A C 1
ATOM 689 O O . MET A 1 94 ? -0.577 -0.310 11.072 1.00 98.38 94 MET A O 1
ATOM 693 N N . THR A 1 95 ? -0.924 0.687 9.102 1.00 98.19 95 THR A N 1
ATOM 694 C CA . THR A 1 95 ? -0.477 2.009 9.555 1.00 98.19 95 THR A CA 1
ATOM 695 C C . THR A 1 95 ? -1.259 2.550 10.756 1.00 98.19 95 THR A C 1
ATOM 697 O O . THR A 1 95 ? -0.592 2.973 11.698 1.00 98.19 95 THR A O 1
ATOM 700 N N . PRO A 1 96 ? -2.608 2.498 10.816 1.00 98.50 96 PRO A N 1
ATOM 701 C CA . PRO A 1 96 ? -3.349 2.871 12.022 1.00 98.50 96 PRO A CA 1
ATOM 702 C C . PRO A 1 96 ? -2.848 2.145 13.275 1.00 98.50 96 PRO A C 1
ATOM 704 O O . PRO A 1 96 ? -2.640 2.776 14.308 1.00 98.50 96 PRO A O 1
ATOM 707 N N . ILE A 1 97 ? -2.585 0.837 13.163 1.00 98.62 97 ILE A N 1
ATOM 708 C CA . ILE A 1 97 ? -2.061 0.017 14.262 1.00 98.62 97 ILE A CA 1
ATOM 709 C C . ILE A 1 97 ? -0.672 0.527 14.655 1.00 98.62 97 ILE A C 1
ATOM 711 O O . ILE A 1 97 ? -0.440 0.815 15.822 1.00 98.62 97 ILE A O 1
ATOM 715 N N . LEU A 1 98 ? 0.229 0.717 13.689 1.00 97.94 98 LEU A N 1
ATOM 716 C CA . LEU A 1 98 ? 1.602 1.169 13.934 1.00 97.94 98 LEU A CA 1
ATOM 717 C C . LEU A 1 98 ? 1.680 2.543 14.620 1.00 97.94 98 LEU A C 1
ATOM 719 O O . LEU A 1 98 ? 2.551 2.741 15.465 1.00 97.94 98 LEU A O 1
ATOM 723 N N . ILE A 1 99 ? 0.806 3.490 14.260 1.00 97.12 99 ILE A N 1
ATOM 724 C CA . ILE A 1 99 ? 0.907 4.883 14.733 1.00 97.12 99 ILE A CA 1
ATOM 725 C C . ILE A 1 99 ? 0.042 5.197 15.956 1.00 97.12 99 ILE A C 1
ATOM 727 O O . ILE A 1 99 ? 0.342 6.159 16.661 1.00 97.12 99 ILE A O 1
ATOM 731 N N . ALA A 1 100 ? -1.029 4.434 16.191 1.00 98.31 100 ALA A N 1
ATOM 732 C CA . ALA A 1 100 ? -2.010 4.714 17.243 1.00 98.31 100 ALA A CA 1
ATOM 733 C C . ALA A 1 100 ? -2.372 3.489 18.101 1.00 98.31 100 ALA A C 1
ATOM 735 O O . ALA A 1 100 ? -3.183 3.607 19.019 1.00 98.31 100 ALA A O 1
ATOM 736 N N . GLY A 1 101 ? -1.793 2.319 17.819 1.00 98.12 101 GLY A N 1
ATOM 737 C CA . GLY A 1 101 ? -1.981 1.122 18.632 1.00 98.12 101 GLY A CA 1
ATOM 738 C C . GLY A 1 101 ? -1.130 1.116 19.905 1.00 98.12 101 GLY A C 1
ATOM 739 O O . GLY A 1 101 ? -0.052 1.711 19.947 1.00 98.12 101 GLY A O 1
ATOM 740 N N . THR A 1 102 ? -1.607 0.424 20.941 1.00 98.44 102 THR A N 1
ATOM 741 C CA . THR A 1 102 ? -0.823 0.133 22.154 1.00 98.44 102 THR A CA 1
ATOM 742 C C . THR A 1 102 ? 0.213 -0.965 21.895 1.00 98.44 102 THR A C 1
ATOM 744 O O . THR A 1 102 ? 0.131 -1.680 20.895 1.00 98.44 102 THR A O 1
ATOM 747 N N . GLU A 1 103 ? 1.174 -1.149 22.804 1.00 97.94 103 GLU A N 1
ATOM 748 C CA . GLU A 1 103 ? 2.172 -2.220 22.658 1.00 97.94 103 GLU A CA 1
ATOM 749 C C . GLU A 1 103 ? 1.505 -3.608 22.659 1.00 97.94 103 GLU A C 1
ATOM 751 O O . GLU A 1 103 ? 1.857 -4.453 21.843 1.00 97.94 10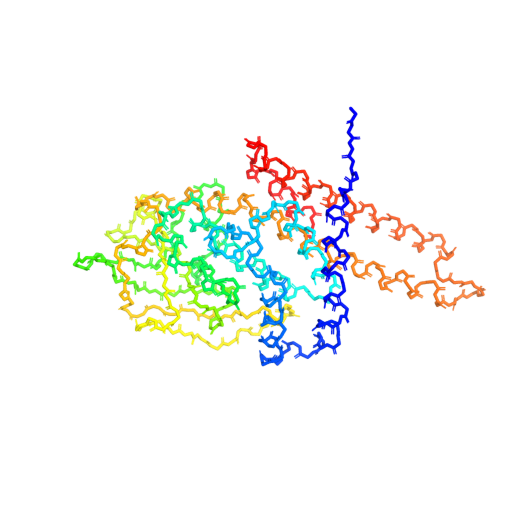3 GLU A O 1
ATOM 756 N N . GLU A 1 104 ? 0.465 -3.827 23.469 1.00 98.25 104 GLU A N 1
ATOM 757 C CA . GLU A 1 104 ? -0.303 -5.081 23.465 1.00 98.25 104 GLU A CA 1
ATOM 758 C C . GLU A 1 104 ? -1.004 -5.316 22.117 1.00 98.25 104 GLU A C 1
ATOM 760 O O . GLU A 1 104 ? -1.090 -6.447 21.632 1.00 98.25 104 GLU A O 1
ATOM 765 N N . GLN A 1 105 ? -1.494 -4.248 21.479 1.00 98.50 105 GLN A N 1
ATOM 766 C CA . GLN A 1 105 ? -2.071 -4.325 20.136 1.00 98.50 105 GLN A CA 1
ATOM 767 C C . GLN A 1 105 ? -0.996 -4.607 19.083 1.00 98.50 105 GLN A C 1
ATOM 769 O O . GLN A 1 105 ? -1.249 -5.370 18.153 1.00 98.50 105 GLN A O 1
ATOM 774 N N . HIS A 1 106 ? 0.208 -4.044 19.225 1.00 98.56 106 HIS A N 1
ATOM 775 C CA . HIS A 1 106 ? 1.335 -4.334 18.334 1.00 98.56 106 HIS A CA 1
ATOM 776 C C . HIS A 1 106 ? 1.768 -5.794 18.440 1.00 98.56 106 HIS A C 1
ATOM 778 O O . HIS A 1 106 ? 1.867 -6.468 17.416 1.00 98.56 106 HIS A O 1
ATOM 784 N N . GLU A 1 107 ? 1.946 -6.305 19.661 1.00 97.88 107 GLU A N 1
ATOM 785 C CA . GLU A 1 107 ? 2.294 -7.704 19.932 1.00 97.88 107 GLU A CA 1
ATOM 786 C C . GLU A 1 107 ? 1.249 -8.685 19.391 1.00 97.88 107 GLU A C 1
ATOM 788 O O . GLU A 1 107 ? 1.600 -9.767 18.924 1.00 97.88 107 GLU A O 1
ATOM 793 N N . ARG A 1 108 ? -0.033 -8.311 19.420 1.00 98.00 108 ARG A N 1
ATOM 794 C CA . ARG A 1 108 ? -1.124 -9.171 18.954 1.00 98.00 108 ARG A CA 1
ATOM 795 C C . ARG A 1 108 ? -1.350 -9.103 17.445 1.00 98.00 108 ARG A C 1
ATOM 797 O O . ARG A 1 108 ? -1.566 -10.141 16.823 1.00 98.00 108 ARG A O 1
ATOM 804 N N . PHE A 1 109 ? -1.376 -7.905 16.862 1.00 98.44 109 PHE A N 1
ATOM 805 C CA . PHE A 1 109 ? -1.869 -7.706 15.496 1.00 98.44 109 PHE A CA 1
ATOM 806 C C . PHE A 1 109 ? -0.776 -7.653 14.433 1.00 98.44 109 PHE A C 1
ATOM 808 O O . PHE A 1 109 ? -1.061 -7.971 13.284 1.00 98.44 109 PHE A O 1
ATOM 815 N N . LEU A 1 110 ? 0.460 -7.274 14.769 1.00 98.19 110 LEU A N 1
ATOM 816 C CA . LEU A 1 110 ? 1.518 -7.171 13.761 1.00 98.19 110 LEU A CA 1
ATOM 817 C C . LEU A 1 110 ? 2.134 -8.529 13.385 1.00 98.19 110 LEU A C 1
ATOM 819 O O . LEU A 1 110 ? 2.277 -8.772 12.189 1.00 98.19 110 LEU A O 1
ATOM 823 N N . PRO A 1 111 ? 2.461 -9.452 14.316 1.00 97.25 111 PRO A N 1
ATOM 824 C CA . PRO A 1 111 ? 3.157 -10.685 13.951 1.00 97.25 111 PRO A CA 1
ATOM 825 C C . PRO A 1 111 ? 2.487 -11.537 12.860 1.00 97.25 111 PRO A C 1
ATOM 827 O O . PRO A 1 111 ? 3.217 -11.994 11.975 1.00 97.25 111 PRO A O 1
ATOM 830 N N . PRO A 1 112 ? 1.146 -11.718 12.839 1.00 96.31 112 PRO A N 1
ATOM 831 C CA . PRO A 1 112 ? 0.468 -12.442 11.757 1.00 96.31 112 PRO A CA 1
ATOM 832 C C . PRO A 1 112 ? 0.668 -11.812 10.371 1.00 96.31 112 PRO A C 1
ATOM 834 O O . PRO A 1 112 ? 0.626 -12.498 9.354 1.00 96.31 112 PRO A O 1
ATOM 837 N N . LEU A 1 113 ? 0.923 -10.505 10.317 1.00 97.69 113 LEU A N 1
ATOM 838 C CA . LEU A 1 113 ? 1.066 -9.744 9.079 1.00 97.69 113 LEU A CA 1
ATOM 839 C C . LEU A 1 113 ? 2.488 -9.786 8.494 1.00 97.69 113 LEU A C 1
ATOM 841 O O . LEU A 1 113 ? 2.734 -9.216 7.434 1.00 97.69 113 LEU A O 1
ATOM 845 N N . ASN A 1 114 ? 3.424 -10.496 9.138 1.00 96.25 114 ASN A N 1
ATOM 846 C CA . ASN A 1 114 ? 4.719 -10.806 8.523 1.00 96.25 114 ASN A CA 1
ATOM 847 C C . ASN A 1 114 ? 4.582 -11.764 7.329 1.00 96.25 114 ASN A C 1
ATOM 849 O O . ASN A 1 114 ? 5.417 -11.737 6.427 1.00 96.25 114 ASN A O 1
ATOM 853 N N . SER A 1 115 ? 3.538 -12.598 7.319 1.00 93.12 115 SER A N 1
ATOM 854 C CA . SER A 1 115 ? 3.249 -13.566 6.252 1.00 93.12 115 SER A CA 1
ATOM 855 C C . SER A 1 115 ? 1.806 -13.513 5.735 1.00 93.12 115 SER A C 1
ATOM 857 O O . SER A 1 115 ? 1.503 -14.170 4.742 1.00 93.12 115 SER A O 1
ATOM 859 N N . GLY A 1 116 ? 0.929 -12.735 6.375 1.00 95.88 116 GLY A N 1
ATOM 860 C CA . GLY A 1 116 ? -0.458 -12.517 5.969 1.00 95.88 116 GLY A CA 1
ATOM 861 C C . GLY A 1 116 ? -0.724 -11.118 5.410 1.00 95.88 116 GLY A C 1
ATOM 862 O O . GLY A 1 116 ? 0.037 -10.172 5.623 1.00 95.88 116 GLY A O 1
ATOM 863 N N . LEU A 1 117 ? -1.845 -10.976 4.703 1.00 98.31 117 LEU A N 1
ATOM 864 C CA . LEU A 1 117 ? -2.332 -9.683 4.220 1.00 98.31 117 LEU A CA 1
ATOM 865 C C . LEU A 1 117 ? -3.250 -9.017 5.249 1.00 98.31 117 LEU A C 1
ATOM 867 O O . LEU A 1 117 ? -3.962 -9.685 5.996 1.00 98.31 117 LEU A O 1
ATOM 871 N N . ALA A 1 118 ? -3.283 -7.690 5.237 1.00 98.56 118 ALA A N 1
ATOM 872 C CA . ALA A 1 118 ? -4.262 -6.873 5.936 1.00 98.56 118 ALA A CA 1
ATOM 873 C C . ALA A 1 118 ? -5.143 -6.112 4.935 1.00 98.56 118 ALA A C 1
ATOM 875 O O . ALA A 1 118 ? -4.751 -5.844 3.795 1.00 98.56 118 ALA A O 1
ATOM 876 N N . CYS A 1 119 ? -6.347 -5.766 5.376 1.00 98.69 119 CYS A N 1
ATOM 877 C CA . CYS A 1 119 ? -7.353 -5.070 4.585 1.00 98.69 119 CYS A CA 1
ATOM 878 C C . CYS A 1 119 ? -7.805 -3.814 5.333 1.00 98.69 119 CYS A C 1
ATOM 880 O O . CYS A 1 119 ? -8.297 -3.906 6.455 1.00 98.69 119 CYS A O 1
ATOM 882 N N . MET A 1 120 ? -7.690 -2.639 4.714 1.00 98.38 120 MET A N 1
ATOM 883 C CA . MET A 1 120 ? -8.270 -1.407 5.252 1.00 98.38 120 MET A CA 1
ATOM 884 C C . MET A 1 120 ? -9.613 -1.151 4.578 1.00 98.38 120 MET A C 1
ATOM 886 O O . MET A 1 120 ? -9.674 -1.018 3.357 1.00 98.38 120 MET A O 1
ATOM 890 N N . ALA A 1 121 ? -10.688 -1.055 5.358 1.00 97.56 121 ALA A N 1
ATOM 891 C CA . ALA A 1 121 ? -12.031 -0.867 4.825 1.00 97.56 121 ALA A CA 1
ATOM 892 C C . ALA A 1 121 ? -12.640 0.450 5.310 1.00 97.56 121 ALA A C 1
ATOM 894 O O . ALA A 1 121 ? -13.025 0.612 6.470 1.00 97.56 121 ALA A O 1
ATOM 895 N N . MET A 1 122 ? -12.732 1.400 4.382 1.00 95.75 122 MET A N 1
ATOM 896 C CA . MET A 1 122 ? -13.241 2.745 4.643 1.00 95.75 122 MET A CA 1
ATOM 897 C C . MET A 1 122 ? -14.460 3.046 3.783 1.00 95.75 122 MET A C 1
ATOM 899 O O . MET A 1 122 ? -15.506 3.401 4.323 1.00 95.75 122 MET A O 1
ATOM 903 N N . THR A 1 123 ? -14.316 2.857 2.470 1.00 95.38 123 THR A N 1
ATOM 904 C CA . THR A 1 123 ? -15.313 3.160 1.442 1.00 95.38 123 THR A CA 1
ATOM 905 C C . THR A 1 123 ? -16.585 2.343 1.603 1.00 95.38 123 THR A C 1
ATOM 907 O O . THR A 1 123 ? -16.555 1.149 1.905 1.00 95.38 123 THR A O 1
ATOM 910 N N . GLU A 1 124 ? -17.711 3.009 1.378 1.00 96.12 124 GLU A N 1
ATOM 911 C CA . GLU A 1 124 ? -19.053 2.450 1.470 1.00 96.12 124 GLU A CA 1
ATOM 912 C C . GLU A 1 124 ? -19.816 2.696 0.167 1.00 96.12 124 GLU A C 1
ATOM 914 O O . GLU A 1 124 ? -19.488 3.627 -0.571 1.00 96.12 124 GLU A O 1
ATOM 919 N N . PRO A 1 125 ? -20.886 1.932 -0.121 1.00 93.25 125 PRO A N 1
ATOM 920 C CA . PRO A 1 125 ? -21.730 2.201 -1.286 1.00 93.25 125 PRO A CA 1
ATOM 921 C C . PRO A 1 125 ? -22.277 3.639 -1.330 1.00 93.25 125 PRO A C 1
ATOM 923 O O . PRO A 1 125 ? -22.538 4.178 -2.403 1.00 93.25 125 PRO A O 1
ATOM 926 N N . ALA A 1 126 ? -22.434 4.272 -0.162 1.00 87.31 126 ALA A N 1
ATOM 927 C CA . ALA A 1 126 ? -22.932 5.635 -0.021 1.00 87.31 126 ALA A CA 1
ATOM 928 C C . ALA A 1 126 ? -21.867 6.734 -0.219 1.00 87.31 126 ALA A C 1
ATOM 930 O O . ALA A 1 126 ? -22.248 7.895 -0.378 1.00 87.31 126 ALA A O 1
ATOM 931 N N . GLY A 1 127 ? -20.567 6.411 -0.184 1.00 84.12 127 GLY A N 1
ATOM 932 C CA . GLY A 1 127 ? -19.499 7.415 -0.191 1.00 84.12 127 GLY A CA 1
ATOM 933 C C . GLY A 1 127 ? -18.079 6.838 -0.188 1.00 84.12 127 GLY A C 1
ATOM 934 O O . GLY A 1 127 ? -17.806 5.777 0.372 1.00 84.12 127 GLY A O 1
ATOM 935 N N . GLY A 1 128 ? -17.153 7.569 -0.811 1.00 86.31 128 GLY A N 1
ATOM 936 C CA . GLY A 1 128 ? -15.742 7.207 -0.947 1.00 86.31 128 GLY A CA 1
ATOM 937 C C . GLY A 1 128 ? -14.825 8.427 -0.891 1.00 86.31 128 GLY A C 1
ATOM 938 O O . GLY A 1 128 ? -14.126 8.629 0.095 1.00 86.31 128 GLY A O 1
ATOM 939 N N . SER A 1 129 ? -14.824 9.275 -1.926 1.00 83.88 129 SER A N 1
ATOM 940 C CA . SER A 1 129 ? -13.940 10.460 -1.982 1.00 83.88 129 SER A CA 1
ATOM 941 C C . SER A 1 129 ? -14.188 11.476 -0.864 1.00 83.88 129 SER A C 1
ATOM 943 O O . SER A 1 129 ? -13.308 12.248 -0.502 1.00 83.88 129 SER A O 1
ATOM 945 N N . ASP A 1 130 ? -15.395 11.485 -0.324 1.00 82.56 130 ASP A N 1
ATOM 946 C CA . ASP A 1 130 ? -15.831 12.309 0.789 1.00 82.56 130 ASP A CA 1
ATOM 947 C C . ASP A 1 130 ? -15.349 11.805 2.159 1.00 82.56 130 ASP A C 1
ATOM 949 O O . ASP A 1 130 ? -15.405 12.567 3.122 1.00 82.56 130 ASP A O 1
ATOM 953 N N . ILE A 1 131 ? -14.806 10.587 2.241 1.00 82.19 131 ILE A N 1
ATOM 954 C CA . ILE A 1 131 ? -14.088 10.084 3.421 1.00 82.19 131 ILE A CA 1
ATOM 955 C C . ILE A 1 131 ? -12.715 10.761 3.524 1.00 82.19 131 ILE A C 1
ATOM 957 O O . ILE A 1 131 ? -12.343 11.236 4.590 1.00 82.19 131 ILE A O 1
ATOM 961 N N . GLU A 1 132 ? -11.995 10.868 2.402 1.00 80.75 132 GLU A N 1
ATOM 962 C CA . GLU A 1 132 ? -10.655 11.474 2.319 1.00 80.75 132 GLU A CA 1
ATOM 963 C C . GLU A 1 132 ? -10.671 12.933 1.825 1.00 80.75 132 GLU A C 1
ATOM 965 O O . GLU A 1 132 ? -9.704 13.420 1.222 1.00 80.75 132 GLU A O 1
ATOM 970 N N . ASN A 1 133 ? -11.785 13.640 2.026 1.00 78.12 133 ASN A N 1
ATOM 971 C CA . ASN A 1 133 ? -11.890 15.035 1.611 1.00 78.12 133 ASN A CA 1
ATOM 972 C C . ASN A 1 133 ? -11.021 15.950 2.505 1.00 78.12 133 ASN A C 1
ATOM 974 O O . ASN A 1 133 ? -10.670 15.564 3.618 1.00 78.12 133 ASN A O 1
ATOM 978 N N . PRO A 1 134 ? -10.689 17.185 2.078 1.00 71.94 134 PRO A N 1
ATOM 979 C CA . PRO A 1 134 ? -9.805 18.073 2.845 1.00 71.94 134 PRO A CA 1
ATOM 980 C C . PRO A 1 134 ? -10.273 18.423 4.267 1.00 71.94 134 PRO A C 1
ATOM 982 O O . PRO A 1 134 ? -9.473 18.909 5.057 1.00 71.94 134 PRO A O 1
ATOM 985 N N . LEU A 1 135 ? -11.558 18.233 4.573 1.00 76.56 135 LEU A N 1
ATOM 986 C CA . LEU A 1 135 ? -12.161 18.474 5.883 1.00 76.56 135 LEU A CA 1
ATOM 987 C C . LEU A 1 135 ? -12.287 17.192 6.727 1.00 76.56 135 LEU A C 1
ATOM 989 O O . LEU A 1 135 ? -12.623 17.300 7.902 1.00 76.56 135 LEU A O 1
ATOM 993 N N . MET A 1 136 ? -12.053 16.005 6.146 1.00 79.69 136 MET A N 1
ATOM 994 C CA . MET A 1 136 ? -12.110 14.691 6.807 1.00 79.69 136 MET A CA 1
ATOM 995 C C . MET A 1 136 ? -13.346 14.513 7.710 1.00 79.69 136 MET A C 1
ATOM 997 O O . MET A 1 136 ? -13.258 13.982 8.811 1.00 79.69 136 MET A O 1
ATOM 1001 N N . GLU A 1 137 ? -14.517 14.996 7.276 1.00 80.75 137 GLU A N 1
ATOM 1002 C CA . GLU A 1 137 ? -15.698 15.076 8.154 1.00 80.75 137 GLU A CA 1
ATOM 1003 C C . GLU A 1 137 ? -16.388 13.722 8.393 1.00 80.75 137 GLU A C 1
ATOM 1005 O O . GLU A 1 137 ? -17.221 13.611 9.294 1.00 80.75 137 GLU A O 1
ATOM 1010 N N . LEU A 1 138 ? -16.084 12.716 7.560 1.00 82.56 138 LEU A N 1
ATOM 1011 C CA . LEU A 1 138 ? -16.589 11.336 7.643 1.00 82.56 138 LEU A CA 1
ATOM 1012 C C . LEU A 1 138 ? -18.127 11.207 7.672 1.00 82.56 138 LEU A C 1
ATOM 1014 O O . LEU A 1 138 ? -18.668 10.198 8.117 1.00 82.56 138 LEU A O 1
ATOM 1018 N N . LYS A 1 139 ? -18.853 12.218 7.173 1.00 78.06 139 LYS A N 1
ATOM 1019 C CA . LYS A 1 139 ? -20.326 12.336 7.271 1.00 78.06 139 LYS A CA 1
ATOM 1020 C C . LYS A 1 139 ? -21.110 11.214 6.586 1.00 78.06 139 LYS A C 1
ATOM 1022 O O . LYS A 1 139 ? -22.300 11.048 6.856 1.00 78.06 139 LYS A O 1
ATOM 1027 N N . THR A 1 140 ? -20.482 10.486 5.676 1.00 83.38 140 THR A N 1
ATOM 1028 C CA . THR A 1 140 ? -21.109 9.417 4.891 1.00 83.38 140 THR A CA 1
ATOM 1029 C C . THR A 1 140 ? -20.720 8.023 5.332 1.00 83.38 140 THR A C 1
ATOM 1031 O O . THR A 1 140 ? -21.266 7.076 4.780 1.00 83.38 140 THR A O 1
ATOM 1034 N N . VAL A 1 141 ? -19.869 7.883 6.354 1.00 91.19 141 VAL A N 1
ATOM 1035 C CA . VAL A 1 141 ? -19.620 6.589 6.994 1.00 91.19 141 VAL A CA 1
ATOM 1036 C C . VAL A 1 141 ? -20.893 6.171 7.738 1.00 91.19 141 VAL A C 1
ATOM 1038 O O . VAL A 1 141 ? -21.317 6.824 8.693 1.00 91.19 141 VAL A O 1
ATOM 1041 N N . ARG A 1 142 ? -21.540 5.109 7.257 1.00 93.06 142 ARG A N 1
ATOM 1042 C CA . ARG A 1 142 ? -22.779 4.511 7.774 1.00 93.06 142 ARG A CA 1
ATOM 1043 C C . ARG A 1 142 ? -22.551 3.192 8.493 1.00 93.06 142 ARG A C 1
ATOM 1045 O O . ARG A 1 142 ? -23.492 2.703 9.103 1.00 93.06 142 ARG A O 1
ATOM 1052 N N . THR A 1 143 ? -21.349 2.623 8.449 1.00 96.69 143 THR A N 1
ATOM 1053 C CA . THR A 1 143 ? -20.997 1.487 9.309 1.00 96.69 143 THR A CA 1
ATOM 1054 C C . THR A 1 143 ? -21.014 1.949 10.765 1.00 96.69 143 THR A C 1
ATOM 1056 O O . THR A 1 143 ? -20.241 2.836 11.142 1.00 96.69 143 THR A O 1
ATOM 1059 N N . ILE A 1 144 ? -21.912 1.373 11.564 1.00 97.00 144 ILE A N 1
ATOM 1060 C CA . ILE A 1 144 ? -22.155 1.747 12.960 1.00 97.00 144 ILE A CA 1
ATOM 1061 C C . ILE A 1 144 ? -21.459 0.748 13.879 1.00 97.00 144 ILE A C 1
ATOM 1063 O O . ILE A 1 144 ? -21.566 -0.458 13.678 1.00 97.00 144 ILE A O 1
ATOM 1067 N N . ALA A 1 145 ? -20.795 1.260 14.910 1.00 98.06 145 ALA A N 1
ATOM 1068 C CA . ALA A 1 145 ? -20.331 0.503 16.061 1.00 98.06 145 ALA A CA 1
ATOM 1069 C C . ALA A 1 145 ? -21.192 0.872 17.278 1.00 98.06 145 ALA A C 1
ATOM 1071 O O . ALA A 1 145 ? -21.142 1.996 17.776 1.00 98.06 145 ALA A O 1
ATOM 1072 N N . LYS A 1 146 ? -22.004 -0.061 17.762 1.00 98.00 146 LYS A N 1
ATOM 1073 C CA . LYS A 1 146 ? -22.851 0.138 18.941 1.00 98.00 146 LYS A CA 1
ATOM 1074 C C . LYS A 1 146 ? -22.172 -0.448 20.170 1.00 98.00 146 LYS A C 1
ATOM 1076 O O . LYS A 1 146 ? -21.747 -1.595 20.113 1.00 98.00 146 LYS A O 1
ATOM 1081 N N . GLU A 1 147 ? -22.086 0.301 21.266 1.00 97.00 147 GLU A N 1
ATOM 1082 C CA . GLU A 1 147 ? -21.560 -0.234 22.530 1.00 97.00 147 GLU A CA 1
ATOM 1083 C C . GLU A 1 147 ? -22.371 -1.458 22.996 1.00 97.00 147 GLU A C 1
ATOM 1085 O O . GLU A 1 147 ? -23.602 -1.415 23.065 1.00 97.00 147 GLU A O 1
ATOM 1090 N N . ASP A 1 148 ? -21.669 -2.542 23.335 1.00 96.50 148 ASP A N 1
ATOM 1091 C CA . ASP A 1 148 ? -22.237 -3.771 23.898 1.00 96.50 148 ASP A CA 1
ATOM 1092 C C . ASP A 1 148 ? -21.277 -4.348 24.946 1.00 96.50 148 ASP A C 1
ATOM 1094 O O . ASP A 1 148 ? -20.215 -4.889 24.631 1.00 96.50 148 ASP A O 1
ATOM 1098 N N . GLY A 1 149 ? -21.628 -4.194 26.225 1.00 94.75 149 GLY A N 1
ATOM 1099 C CA . GLY A 1 149 ? -20.826 -4.695 27.341 1.00 94.75 149 GLY A CA 1
ATOM 1100 C C . GLY A 1 149 ? -19.396 -4.139 27.360 1.00 94.75 149 GLY A C 1
ATOM 1101 O O . GLY A 1 149 ? -19.180 -2.966 27.654 1.00 94.75 149 GLY A O 1
ATOM 1102 N N . ASN A 1 150 ? -18.411 -5.006 27.111 1.00 93.69 150 ASN A N 1
ATOM 1103 C CA . ASN A 1 150 ? -16.984 -4.669 27.090 1.00 93.69 150 ASN A CA 1
ATOM 1104 C C . ASN A 1 150 ? -16.432 -4.429 25.673 1.00 93.69 150 ASN A C 1
ATOM 1106 O O . ASN A 1 150 ? -15.216 -4.472 25.482 1.00 93.69 150 ASN A O 1
ATOM 1110 N N . GLY A 1 151 ? -17.294 -4.196 24.687 1.00 97.19 151 GLY A N 1
ATOM 1111 C CA . GLY A 1 151 ? -16.894 -3.972 23.307 1.00 97.19 151 GLY A CA 1
ATOM 1112 C C . GLY A 1 151 ? -17.976 -3.276 22.495 1.00 97.19 151 GLY A C 1
ATOM 1113 O O . GLY A 1 151 ? -18.744 -2.461 23.010 1.00 97.19 151 GLY A O 1
ATOM 1114 N N . TYR A 1 152 ? -18.000 -3.596 21.209 1.00 98.50 152 TYR A N 1
ATOM 1115 C CA . TYR A 1 152 ? -18.899 -3.016 20.229 1.00 98.50 152 TYR A CA 1
ATOM 1116 C C . TYR A 1 152 ? -19.493 -4.098 19.337 1.00 98.50 152 TYR A C 1
ATOM 1118 O O . TYR A 1 152 ? -18.866 -5.125 19.082 1.00 98.50 152 TYR A O 1
ATOM 1126 N N . ILE A 1 153 ? -20.682 -3.832 18.818 1.00 98.56 153 ILE A N 1
ATOM 1127 C CA . ILE A 1 153 ? -21.300 -4.582 17.733 1.00 98.56 153 ILE A CA 1
ATOM 1128 C C . ILE A 1 153 ? -21.233 -3.717 16.476 1.00 98.56 153 ILE A C 1
ATOM 1130 O O . ILE A 1 153 ? -21.763 -2.603 16.460 1.00 98.56 153 ILE A O 1
ATOM 1134 N N . LEU A 1 154 ? -20.572 -4.218 15.436 1.00 98.69 154 LEU A N 1
ATOM 1135 C CA . LEU A 1 154 ? -20.442 -3.556 14.144 1.00 98.69 154 LEU A CA 1
ATOM 1136 C C . LEU A 1 154 ? -21.530 -4.036 13.184 1.00 98.69 154 LEU A C 1
ATOM 1138 O O . LEU A 1 154 ? -21.705 -5.236 12.985 1.00 98.69 154 LEU A O 1
ATOM 1142 N N . ASN A 1 155 ? -22.202 -3.079 12.547 1.00 98.62 155 ASN A N 1
ATOM 1143 C CA . ASN A 1 155 ? -23.189 -3.318 11.500 1.00 98.62 155 ASN A CA 1
ATOM 1144 C C . ASN A 1 155 ? -22.964 -2.365 10.324 1.00 98.62 155 ASN A C 1
ATOM 1146 O O . ASN A 1 155 ? -22.807 -1.155 10.514 1.00 98.62 155 ASN A O 1
ATOM 1150 N N . GLY A 1 156 ? -22.969 -2.891 9.099 1.00 97.88 156 GLY A N 1
ATOM 1151 C CA . GLY A 1 156 ? -22.811 -2.072 7.899 1.00 97.88 156 GLY A CA 1
ATOM 1152 C C . GLY A 1 156 ? -22.241 -2.812 6.697 1.00 97.88 156 GLY A C 1
ATOM 1153 O O . GLY A 1 156 ? -22.193 -4.041 6.641 1.00 97.88 156 GLY A O 1
ATOM 1154 N N . THR A 1 157 ? -21.808 -2.036 5.705 1.00 98.25 157 THR A N 1
ATOM 1155 C CA . THR A 1 157 ? -21.266 -2.565 4.452 1.00 98.25 157 THR A CA 1
ATOM 1156 C C . THR A 1 157 ? -20.125 -1.694 3.956 1.00 98.25 157 THR A C 1
ATOM 1158 O O . THR A 1 157 ? -20.259 -0.473 3.879 1.00 98.25 157 THR A O 1
ATOM 1161 N N . LYS A 1 158 ? -19.016 -2.329 3.580 1.00 98.12 158 LYS A N 1
ATOM 1162 C CA . LYS A 1 158 ? -17.878 -1.702 2.900 1.00 98.12 158 LYS A CA 1
ATOM 1163 C C . LYS A 1 158 ? -17.778 -2.225 1.473 1.00 98.12 158 LYS A C 1
ATOM 1165 O O . LYS A 1 158 ? -18.222 -3.332 1.188 1.00 98.12 158 LYS A O 1
ATOM 1170 N N . ILE A 1 159 ? -17.185 -1.441 0.580 1.00 97.25 159 ILE A N 1
ATOM 1171 C CA . ILE A 1 159 ? -16.990 -1.816 -0.826 1.00 97.25 159 ILE A CA 1
ATOM 1172 C C . ILE A 1 159 ? -15.669 -1.257 -1.352 1.00 97.25 159 ILE A C 1
ATOM 1174 O O . ILE A 1 159 ? -15.223 -0.202 -0.906 1.00 97.25 159 ILE A O 1
ATOM 1178 N N . TRP A 1 160 ? -15.041 -1.991 -2.275 1.00 96.69 160 TRP A N 1
ATOM 1179 C CA . TRP A 1 160 ? -13.710 -1.737 -2.844 1.00 96.69 160 TRP A CA 1
ATOM 1180 C C . TRP A 1 160 ? -12.461 -1.973 -1.976 1.00 96.69 160 TRP A C 1
ATOM 1182 O O . TRP A 1 160 ? -11.377 -1.719 -2.502 1.00 96.69 160 TRP A O 1
ATOM 1192 N N . PRO A 1 161 ? -12.496 -2.459 -0.719 1.00 97.50 161 PRO A N 1
ATOM 1193 C CA . PRO A 1 161 ? -11.249 -2.637 0.008 1.00 97.50 161 PRO A CA 1
ATOM 1194 C C . PRO A 1 161 ? -10.385 -3.728 -0.634 1.00 97.50 161 PRO A C 1
ATOM 1196 O O . PRO A 1 161 ? -10.853 -4.843 -0.885 1.00 97.50 161 PRO A O 1
ATOM 1199 N N . SER A 1 162 ? -9.129 -3.381 -0.905 1.00 98.31 162 SER A N 1
ATOM 1200 C CA . SER A 1 162 ? -8.088 -4.310 -1.345 1.00 98.31 162 SER A CA 1
ATOM 1201 C C . SER A 1 162 ? -7.893 -5.436 -0.332 1.00 98.31 162 SER A C 1
ATOM 1203 O O . SER A 1 162 ? -8.073 -5.242 0.874 1.00 98.31 162 SER A O 1
ATOM 1205 N N . ASN A 1 163 ? -7.501 -6.608 -0.823 1.00 98.19 163 ASN A N 1
ATOM 1206 C CA . ASN A 1 163 ? -7.330 -7.849 -0.055 1.00 98.19 163 ASN A CA 1
ATOM 1207 C C . ASN A 1 163 ? -8.600 -8.386 0.637 1.00 98.19 163 ASN A C 1
ATOM 1209 O O . ASN A 1 163 ? -8.506 -9.259 1.506 1.00 98.19 163 ASN A O 1
ATOM 1213 N N . SER A 1 164 ? -9.795 -7.908 0.292 1.00 97.12 164 SER A N 1
ATOM 1214 C CA . SER A 1 164 ? -11.020 -8.350 0.972 1.00 97.12 164 SER A CA 1
ATOM 1215 C C . SER A 1 164 ? -11.381 -9.802 0.644 1.00 97.12 164 SER A C 1
ATOM 1217 O O . SER A 1 164 ? -11.360 -10.221 -0.512 1.00 97.12 164 SER A O 1
ATOM 1219 N N . GLY A 1 165 ? -11.650 -10.594 1.688 1.00 94.50 165 GLY A N 1
ATOM 1220 C CA . GLY A 1 165 ? -11.792 -12.054 1.618 1.00 94.50 165 GLY A CA 1
ATOM 1221 C C . GLY A 1 165 ? -10.467 -12.821 1.754 1.00 94.50 165 GLY A C 1
ATOM 1222 O O . GLY A 1 165 ? -10.466 -13.985 2.164 1.00 94.50 165 GLY A O 1
ATOM 1223 N N . ASN A 1 166 ? -9.329 -12.164 1.506 1.00 94.94 166 ASN A N 1
ATOM 1224 C CA . ASN A 1 166 ? -7.997 -12.780 1.533 1.00 94.94 166 ASN A CA 1
ATOM 1225 C C . ASN A 1 166 ? -7.123 -12.309 2.708 1.00 94.94 166 ASN A C 1
ATOM 1227 O O . ASN A 1 166 ? -6.127 -12.960 3.005 1.00 94.94 166 ASN A O 1
ATOM 1231 N N . ALA A 1 167 ? -7.484 -11.218 3.387 1.00 98.00 167 ALA A N 1
ATOM 1232 C CA . ALA A 1 167 ? -6.741 -10.691 4.528 1.00 98.00 167 ALA A CA 1
ATOM 1233 C C . ALA A 1 167 ? -6.987 -11.476 5.827 1.00 98.00 167 ALA A C 1
ATOM 1235 O O . ALA A 1 167 ? -8.087 -11.981 6.058 1.00 98.00 167 ALA A O 1
ATOM 1236 N N . GLU A 1 168 ? -5.970 -11.502 6.690 1.00 97.62 168 GLU A N 1
ATOM 1237 C CA . GLU A 1 168 ? -5.999 -12.052 8.052 1.00 97.62 168 GLU A CA 1
ATOM 1238 C C . GLU A 1 168 ? -6.673 -11.087 9.037 1.00 97.62 168 GLU A C 1
ATOM 1240 O O . GLU A 1 168 ? -7.411 -11.498 9.936 1.00 97.62 168 GLU A O 1
ATOM 1245 N N . LEU A 1 169 ? -6.430 -9.785 8.850 1.00 98.06 169 LEU A N 1
ATOM 1246 C CA . LEU A 1 169 ? -6.954 -8.709 9.689 1.00 98.06 169 LEU A CA 1
ATOM 1247 C C . LEU A 1 169 ? -7.603 -7.613 8.844 1.00 98.06 169 LEU A C 1
ATOM 1249 O O . LEU A 1 169 ? -7.066 -7.185 7.819 1.00 98.06 169 LEU A O 1
ATOM 1253 N N . TYR A 1 170 ? -8.733 -7.115 9.335 1.00 98.75 170 TYR A N 1
ATOM 1254 C CA . TYR A 1 170 ? -9.516 -6.059 8.714 1.00 98.75 170 TYR A CA 1
ATOM 1255 C C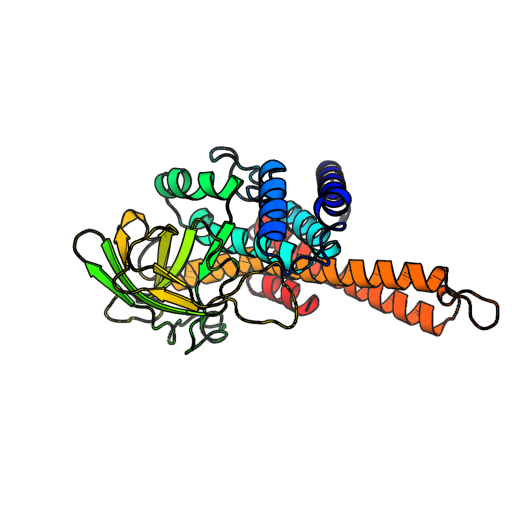 . TYR A 1 170 ? -9.537 -4.832 9.623 1.00 98.75 170 TYR A C 1
ATOM 1257 O O . TYR A 1 170 ? -10.013 -4.896 10.753 1.00 98.75 170 TYR A O 1
ATOM 1265 N N . VAL A 1 171 ? -9.022 -3.708 9.134 1.00 98.75 171 VAL A N 1
ATOM 1266 C CA . VAL A 1 171 ? -8.986 -2.425 9.842 1.00 98.75 171 VAL A CA 1
ATOM 1267 C C . VAL A 1 171 ? -10.113 -1.547 9.311 1.00 98.75 171 VAL A C 1
ATOM 1269 O O . VAL A 1 171 ? -10.061 -1.041 8.188 1.00 98.75 171 VAL A O 1
ATOM 1272 N N . ILE A 1 172 ? -11.167 -1.420 10.111 1.00 98.50 172 ILE A N 1
ATOM 1273 C CA . ILE A 1 172 ? -12.459 -0.868 9.706 1.00 98.50 172 ILE A CA 1
ATOM 1274 C C . ILE A 1 172 ? -12.614 0.544 10.246 1.00 98.50 172 ILE A C 1
ATOM 1276 O O . ILE A 1 172 ? -12.555 0.747 11.457 1.00 98.50 172 ILE A O 1
ATOM 1280 N N . LEU A 1 173 ? -12.874 1.508 9.364 1.00 97.81 173 LEU A N 1
ATOM 1281 C CA . LEU A 1 173 ? -13.343 2.831 9.771 1.00 97.81 173 LEU A CA 1
ATOM 1282 C C . LEU A 1 173 ? -14.860 2.791 9.974 1.00 97.81 173 LEU A C 1
ATOM 1284 O O . LEU A 1 173 ? -15.604 2.547 9.019 1.00 97.81 173 LEU A O 1
ATOM 1288 N N . ALA A 1 174 ? -15.324 3.069 11.187 1.00 96.94 174 ALA A N 1
ATOM 1289 C CA . ALA A 1 174 ? -16.745 3.107 11.529 1.00 96.94 174 ALA A CA 1
ATOM 1290 C C . ALA A 1 174 ? -17.072 4.316 12.419 1.00 96.94 174 ALA A C 1
ATOM 1292 O O . ALA A 1 174 ? -16.174 5.017 12.897 1.00 96.94 174 ALA A O 1
ATOM 1293 N N . THR A 1 175 ? -18.366 4.571 12.629 1.00 95.31 175 THR A N 1
ATOM 1294 C CA . THR A 1 175 ? -18.849 5.590 13.569 1.00 95.31 175 THR A CA 1
ATOM 1295 C C . THR A 1 175 ? -19.545 4.945 14.767 1.00 95.31 175 THR A C 1
ATOM 1297 O O . THR A 1 175 ? -20.363 4.045 14.598 1.00 95.31 175 THR A O 1
ATOM 1300 N N . VAL A 1 176 ? -19.216 5.384 15.981 1.00 95.44 176 VAL A N 1
ATOM 1301 C CA . VAL A 1 176 ? -19.852 4.919 17.219 1.00 95.44 176 VAL A CA 1
ATOM 1302 C C . VAL A 1 176 ? -21.238 5.544 17.373 1.00 95.44 176 VAL A C 1
ATOM 1304 O O . VAL A 1 176 ? -21.419 6.725 17.081 1.00 95.44 176 VAL A O 1
ATOM 1307 N N . GLU A 1 177 ? -22.222 4.756 17.810 1.00 91.62 177 GLU A N 1
ATOM 1308 C CA . GLU A 1 177 ? -23.597 5.214 18.039 1.00 91.62 177 GLU A CA 1
ATOM 1309 C C . GLU A 1 177 ? -23.719 6.076 19.323 1.00 91.62 177 GLU A C 1
ATOM 1311 O O . GLU A 1 177 ? -23.221 5.662 20.369 1.00 91.62 177 GLU A O 1
ATOM 1316 N N . PRO A 1 178 ? -24.421 7.233 19.300 1.00 87.88 178 PRO A N 1
ATOM 1317 C CA . PRO A 1 178 ? -25.070 7.853 18.143 1.00 87.88 178 PRO A CA 1
ATOM 1318 C C . PRO A 1 178 ? -24.052 8.464 17.158 1.00 87.88 178 PRO A C 1
ATOM 1320 O O . PRO A 1 178 ? -23.095 9.096 17.607 1.00 87.88 178 PRO A O 1
ATOM 1323 N N . PRO A 1 179 ? -24.273 8.358 15.827 1.00 82.75 179 PRO A N 1
ATOM 1324 C CA . PRO A 1 179 ? -23.322 8.846 14.827 1.00 82.75 179 PRO A CA 1
ATOM 1325 C C . PRO A 1 179 ? -22.941 10.318 15.032 1.00 82.75 179 PRO A C 1
ATOM 1327 O O . PRO A 1 179 ? -23.800 11.202 15.032 1.00 82.75 179 PRO A O 1
ATOM 1330 N N . GLY A 1 180 ? -21.640 10.580 15.172 1.00 80.00 180 GLY A N 1
ATOM 1331 C CA . GLY A 1 180 ? -21.098 11.897 15.538 1.00 80.00 180 GLY A CA 1
ATOM 1332 C C . GLY A 1 180 ? -20.199 12.551 14.485 1.00 80.00 180 GLY A C 1
ATOM 1333 O O . GLY A 1 180 ? -19.500 13.515 14.798 1.00 80.00 180 GLY A O 1
ATOM 1334 N N . GLY A 1 181 ? -20.148 12.013 13.260 1.00 84.81 181 GLY A N 1
ATOM 1335 C CA . GLY A 1 181 ? -19.134 12.397 12.269 1.00 84.81 181 GLY A CA 1
ATOM 1336 C C . GLY A 1 181 ? -17.731 12.156 12.830 1.00 84.81 181 GLY A C 1
ATOM 1337 O O . GLY A 1 181 ? -17.467 11.089 13.383 1.00 84.81 181 GLY A O 1
ATOM 1338 N N . VAL A 1 182 ? -16.861 13.168 12.769 1.00 88.50 182 VAL A N 1
ATOM 1339 C CA . VAL A 1 182 ? -15.497 13.112 13.331 1.00 88.50 182 VAL A CA 1
ATOM 1340 C C . VAL A 1 182 ? -15.487 12.654 14.791 1.00 88.50 182 VAL A C 1
ATOM 1342 O O . VAL A 1 182 ? -14.739 11.740 15.123 1.00 88.50 182 VAL A O 1
ATOM 1345 N N . ALA A 1 183 ? -16.349 13.217 15.644 1.00 90.50 183 ALA A N 1
ATOM 1346 C CA . ALA A 1 183 ? -16.354 12.928 17.081 1.00 90.50 183 ALA A CA 1
ATOM 1347 C C . ALA A 1 183 ? -16.763 11.484 17.417 1.00 90.50 183 ALA A C 1
ATOM 1349 O O . ALA A 1 183 ? -16.425 10.988 18.484 1.00 90.50 183 ALA A O 1
ATOM 1350 N N . GLY A 1 184 ? -17.476 10.812 16.508 1.00 91.56 184 GLY A N 1
ATOM 1351 C CA . GLY A 1 184 ? -17.829 9.400 16.646 1.00 91.56 184 GLY A CA 1
ATOM 1352 C C . GLY A 1 184 ? -16.919 8.465 15.853 1.00 91.56 184 GLY A C 1
ATOM 1353 O O . GLY A 1 184 ? -17.180 7.271 15.832 1.00 91.56 184 GLY A O 1
ATOM 1354 N N . SER A 1 185 ? -15.913 8.966 15.133 1.00 94.31 185 SER A N 1
ATOM 1355 C CA . SER A 1 185 ? -15.107 8.142 14.225 1.00 94.31 185 SER A CA 1
ATOM 1356 C C . SER A 1 185 ? -14.042 7.331 14.960 1.00 94.31 185 SER A C 1
ATOM 1358 O O . SER A 1 185 ? -13.348 7.856 15.830 1.00 94.31 185 SER A O 1
ATOM 1360 N N . ALA A 1 186 ? -13.882 6.061 14.591 1.00 96.75 186 ALA A N 1
ATOM 1361 C CA . ALA A 1 186 ? -12.866 5.184 15.167 1.00 96.75 186 ALA A CA 1
ATOM 1362 C C . ALA A 1 186 ? -12.445 4.076 14.194 1.00 96.75 186 ALA A C 1
ATOM 1364 O O . ALA A 1 186 ? -13.174 3.743 13.253 1.00 96.75 186 ALA A O 1
ATOM 1365 N N . PHE A 1 187 ? -11.267 3.505 14.452 1.00 98.44 187 PHE A N 1
ATOM 1366 C CA . PHE A 1 187 ? -10.779 2.311 13.774 1.00 98.44 187 PHE A CA 1
ATOM 1367 C C . PHE A 1 187 ? -10.955 1.073 14.650 1.00 98.44 187 PHE A C 1
ATOM 1369 O O . PHE A 1 187 ? -10.621 1.086 15.834 1.00 98.44 187 PHE A O 1
ATOM 1376 N N . PHE A 1 188 ? -11.428 -0.007 14.040 1.00 98.75 188 PHE A N 1
ATOM 1377 C CA . PHE A 1 188 ? -11.644 -1.300 14.681 1.00 98.75 188 PHE A CA 1
ATOM 1378 C C . PHE A 1 188 ? -10.848 -2.373 13.946 1.00 98.75 188 PHE A C 1
ATOM 1380 O O . PHE A 1 188 ? -10.913 -2.447 12.720 1.00 98.75 188 PHE A O 1
ATOM 1387 N N . VAL A 1 189 ? -10.121 -3.216 14.676 1.00 98.75 189 VAL A N 1
ATOM 1388 C CA . VAL A 1 189 ? -9.461 -4.397 14.105 1.00 98.75 189 VAL A CA 1
ATOM 1389 C C . VAL A 1 189 ? -10.380 -5.605 14.243 1.00 98.75 189 VAL A C 1
ATOM 1391 O O . VAL A 1 189 ? -10.733 -6.006 15.351 1.00 98.75 189 VAL A O 1
ATOM 1394 N N . VAL A 1 190 ? -10.747 -6.214 13.122 1.00 98.62 190 VAL A N 1
ATOM 1395 C CA . VAL A 1 190 ? -11.603 -7.402 13.060 1.00 98.62 190 VAL A CA 1
ATOM 1396 C C . VAL A 1 190 ? -10.799 -8.554 12.447 1.00 98.62 190 VAL A C 1
ATOM 1398 O O . VAL A 1 190 ? -10.270 -8.394 11.345 1.00 98.62 190 VAL A O 1
ATOM 1401 N N . PRO A 1 191 ? -10.646 -9.702 13.132 1.00 97.56 191 PRO A N 1
ATOM 1402 C CA . PRO A 1 191 ? -10.008 -10.874 12.539 1.00 97.56 191 PRO A CA 1
ATOM 1403 C C . PRO A 1 191 ? -10.903 -11.501 11.465 1.00 97.56 191 PRO A C 1
ATOM 1405 O O . PRO A 1 191 ? -12.126 -11.415 11.553 1.00 97.56 191 PRO A O 1
ATOM 1408 N N . LYS A 1 192 ? -10.300 -12.167 10.474 1.00 96.12 192 LYS A N 1
ATOM 1409 C CA . LYS A 1 192 ? -11.022 -12.813 9.362 1.00 96.12 192 LYS A CA 1
ATOM 1410 C C . LYS A 1 192 ? -12.153 -13.746 9.802 1.00 96.12 192 LYS A C 1
ATOM 1412 O O . LYS A 1 192 ? -13.220 -13.728 9.204 1.00 96.12 192 LYS A O 1
ATOM 1417 N N . GLU A 1 193 ? -11.913 -14.527 10.849 1.00 95.88 193 GLU A N 1
ATOM 1418 C CA . GLU A 1 193 ? -12.839 -15.551 11.354 1.00 95.88 193 GLU A CA 1
ATOM 1419 C C . GLU A 1 193 ? -13.889 -14.992 12.335 1.00 95.88 193 GLU A C 1
ATOM 1421 O O . GLU A 1 193 ? -14.477 -15.742 13.109 1.00 95.88 193 GLU A O 1
ATOM 1426 N N . ALA A 1 194 ? -14.085 -13.670 12.383 1.00 97.88 194 ALA A N 1
ATOM 1427 C CA . ALA A 1 194 ? -15.081 -13.070 13.264 1.00 97.88 194 ALA A CA 1
ATOM 1428 C C . ALA A 1 194 ? -16.508 -13.458 12.839 1.00 97.88 194 ALA A C 1
ATOM 1430 O O . ALA A 1 194 ? -16.904 -13.245 11.693 1.00 97.88 194 ALA A O 1
ATOM 1431 N N . ASP A 1 195 ? -17.302 -13.959 13.789 1.00 98.31 195 ASP A N 1
ATOM 1432 C CA . ASP A 1 195 ? -18.722 -14.240 13.569 1.00 98.31 195 ASP A CA 1
ATOM 1433 C C . ASP A 1 195 ? -19.455 -12.980 13.074 1.00 98.31 195 ASP A C 1
ATOM 1435 O O . ASP A 1 195 ? -19.289 -11.892 13.633 1.00 98.31 195 ASP A O 1
ATOM 1439 N N . GLY A 1 196 ? -20.265 -13.137 12.022 1.00 98.19 196 GLY A N 1
ATOM 1440 C CA . GLY A 1 196 ? -21.013 -12.043 11.390 1.00 98.19 196 GLY A CA 1
ATOM 1441 C C . GLY A 1 196 ? -20.255 -11.289 10.289 1.00 98.19 196 GLY A C 1
ATOM 1442 O O . GLY A 1 196 ? -20.856 -10.480 9.580 1.00 98.19 196 GLY A O 1
ATOM 1443 N N . LEU A 1 197 ? -18.949 -11.541 10.117 1.00 98.62 197 LEU A N 1
ATOM 1444 C CA . LEU A 1 197 ? -18.161 -10.986 9.017 1.00 98.62 197 LEU A CA 1
ATOM 1445 C C . LEU A 1 197 ? -18.331 -11.863 7.774 1.00 98.62 197 LEU A C 1
ATOM 1447 O O . LEU A 1 197 ? -18.096 -13.070 7.810 1.00 98.62 197 LEU A O 1
ATOM 1451 N N . SER A 1 198 ? -18.719 -11.265 6.650 1.00 98.56 198 SER A N 1
ATOM 1452 C CA . SER A 1 198 ? -18.825 -11.990 5.380 1.00 98.56 198 SER A CA 1
ATOM 1453 C C . SER A 1 198 ? -18.449 -11.124 4.183 1.00 98.56 198 SER A C 1
ATOM 1455 O O . SER A 1 198 ? -18.330 -9.902 4.288 1.00 98.56 198 SER A O 1
ATOM 1457 N N . PHE A 1 199 ? -18.234 -11.769 3.036 1.00 98.38 199 PHE A N 1
ATOM 1458 C CA . PHE A 1 199 ? -17.715 -11.136 1.826 1.00 98.38 199 PHE A CA 1
ATOM 1459 C C . PHE A 1 199 ? -18.629 -11.397 0.632 1.00 98.38 199 PHE A C 1
ATOM 1461 O O . PHE A 1 199 ? -19.200 -12.480 0.492 1.00 98.38 199 PHE A O 1
ATOM 1468 N N . GLY A 1 200 ? -18.745 -10.399 -0.240 1.00 97.62 200 GLY A N 1
ATOM 1469 C CA . GLY A 1 200 ? -19.389 -10.535 -1.540 1.00 97.62 200 GLY A CA 1
ATOM 1470 C C . GLY A 1 200 ? -18.542 -11.334 -2.533 1.00 97.62 200 GLY A C 1
ATOM 1471 O O . GLY A 1 200 ? -17.451 -11.822 -2.230 1.00 97.62 200 GLY A O 1
ATOM 1472 N N . GLN A 1 201 ? -19.041 -11.442 -3.763 1.00 96.00 201 GLN A N 1
ATOM 1473 C CA . GLN A 1 201 ? -18.251 -12.000 -4.862 1.00 96.00 201 GLN A CA 1
ATOM 1474 C C . GLN A 1 201 ? -17.105 -11.046 -5.245 1.00 96.00 201 GLN A C 1
ATOM 1476 O O . GLN A 1 201 ? -17.268 -9.828 -5.101 1.00 96.00 201 GLN A O 1
ATOM 1481 N N . PRO A 1 202 ? -15.965 -11.565 -5.747 1.00 95.06 202 PRO A N 1
ATOM 1482 C CA . PRO A 1 202 ? -14.940 -10.744 -6.387 1.00 95.06 202 PRO A CA 1
ATOM 1483 C C . PRO A 1 202 ? -15.548 -9.795 -7.414 1.00 95.06 202 PRO A C 1
ATOM 1485 O O . PRO A 1 202 ? -16.310 -10.211 -8.289 1.00 95.06 202 PRO A O 1
ATOM 1488 N N . ILE A 1 203 ? -15.221 -8.512 -7.294 1.00 95.69 203 ILE A N 1
ATOM 1489 C CA . ILE A 1 203 ? -15.695 -7.491 -8.220 1.00 95.69 203 ILE A CA 1
ATOM 1490 C C . ILE A 1 203 ? -14.812 -7.539 -9.475 1.00 95.69 203 ILE A C 1
ATOM 1492 O O . ILE A 1 203 ? -13.595 -7.385 -9.342 1.00 95.69 203 ILE A O 1
ATOM 1496 N N . PRO A 1 204 ? -15.380 -7.710 -10.686 1.00 94.25 204 PRO A N 1
ATOM 1497 C CA . PRO A 1 204 ? -14.614 -7.638 -11.927 1.00 94.25 204 PRO A CA 1
ATOM 1498 C C . PRO A 1 204 ? -14.015 -6.243 -12.132 1.00 94.25 204 PRO A C 1
ATOM 1500 O O . PRO A 1 204 ? -14.711 -5.233 -11.976 1.00 94.25 204 PRO A O 1
ATOM 1503 N N . LYS A 1 205 ? -12.735 -6.180 -12.507 1.00 95.50 205 LYS A N 1
ATOM 1504 C CA . LYS A 1 205 ? -11.988 -4.931 -12.712 1.00 95.50 205 LYS A CA 1
ATOM 1505 C C . LYS A 1 205 ? -11.417 -4.879 -14.129 1.00 95.50 205 LYS A C 1
ATOM 1507 O O . LYS A 1 205 ? -11.462 -5.846 -14.872 1.00 95.50 205 LYS A O 1
ATOM 1512 N N . MET A 1 206 ? -10.929 -3.704 -14.526 1.00 96.62 206 MET A N 1
ATOM 1513 C CA . MET A 1 206 ? -10.199 -3.533 -15.793 1.00 96.62 206 MET A CA 1
ATOM 1514 C C . MET A 1 206 ? -8.755 -4.066 -15.706 1.00 96.62 206 MET A C 1
ATOM 1516 O O . MET A 1 206 ? -8.117 -4.291 -16.730 1.00 96.62 206 MET A O 1
ATOM 1520 N N . GLY A 1 207 ? -8.219 -4.183 -14.493 1.00 95.12 207 GLY A N 1
ATOM 1521 C CA . GLY A 1 207 ? -6.873 -4.656 -14.207 1.00 95.12 207 GLY A CA 1
ATOM 1522 C C . GLY A 1 207 ? -6.622 -4.658 -12.701 1.00 95.12 207 GLY A C 1
ATOM 1523 O O . GLY A 1 207 ? -7.554 -4.464 -11.915 1.00 95.12 207 GLY A O 1
ATOM 1524 N N . MET A 1 208 ? -5.353 -4.812 -12.308 1.00 96.56 208 MET A N 1
ATOM 1525 C CA . MET A 1 208 ? -4.950 -5.097 -10.922 1.00 96.56 208 MET A CA 1
ATOM 1526 C C . MET A 1 208 ? -5.558 -6.414 -10.414 1.00 96.56 208 MET A C 1
ATOM 1528 O O . MET A 1 208 ? -6.097 -6.459 -9.314 1.00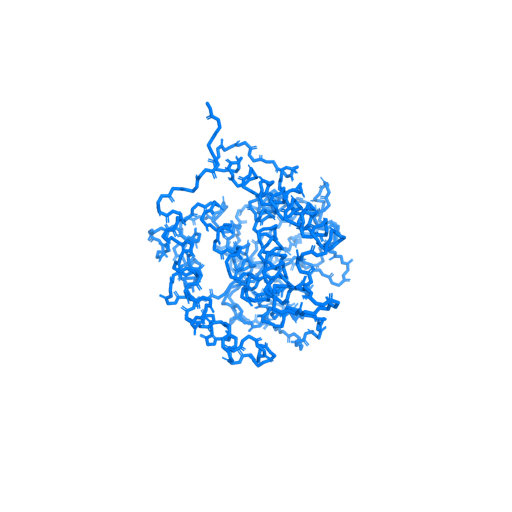 96.56 208 MET A O 1
ATOM 1532 N N . GLU A 1 209 ? -5.509 -7.479 -11.218 1.00 95.38 209 GLU A N 1
ATOM 1533 C CA . GLU A 1 209 ? -6.207 -8.737 -10.898 1.00 95.38 209 GLU A CA 1
ATOM 1534 C C . GLU A 1 209 ? -5.700 -9.399 -9.611 1.00 95.38 209 GLU A C 1
ATOM 1536 O O . GLU A 1 209 ? -6.505 -9.878 -8.817 1.00 95.38 209 GLU A O 1
ATOM 1541 N N . ALA A 1 210 ? -4.396 -9.299 -9.326 1.00 96.31 210 ALA A N 1
ATOM 1542 C CA . ALA A 1 210 ? -3.823 -9.771 -8.065 1.00 96.31 210 ALA A CA 1
ATOM 1543 C C . ALA A 1 210 ? -4.308 -8.999 -6.817 1.00 96.31 210 ALA A C 1
ATOM 1545 O O . ALA A 1 210 ? -4.149 -9.497 -5.702 1.00 96.31 210 ALA A O 1
ATOM 1546 N N . ASP A 1 211 ? -4.905 -7.810 -6.973 1.00 97.12 211 ASP A N 1
ATOM 1547 C CA . ASP A 1 211 ? -5.618 -7.136 -5.886 1.00 97.12 211 ASP A CA 1
ATOM 1548 C C . ASP A 1 211 ? -7.091 -7.563 -5.880 1.00 97.12 211 ASP A C 1
ATOM 1550 O O . ASP A 1 211 ? -7.872 -7.257 -6.789 1.00 97.12 211 ASP A O 1
ATOM 1554 N N . ARG A 1 212 ? -7.489 -8.275 -4.825 1.00 95.88 212 ARG A N 1
ATOM 1555 C CA . ARG A 1 212 ? -8.867 -8.734 -4.651 1.00 95.88 212 ARG A CA 1
ATOM 1556 C C . ARG A 1 212 ? -9.716 -7.666 -3.967 1.00 95.88 212 ARG A C 1
ATOM 1558 O O . ARG A 1 212 ? -9.436 -7.266 -2.839 1.00 95.88 212 ARG A O 1
ATOM 1565 N N . ASN A 1 213 ? -10.836 -7.308 -4.594 1.00 97.75 213 ASN A N 1
ATOM 1566 C CA . ASN A 1 213 ? -11.839 -6.409 -4.024 1.00 97.75 213 ASN A CA 1
ATOM 1567 C C . ASN A 1 213 ? -13.218 -7.081 -4.033 1.00 97.75 213 ASN A C 1
ATOM 1569 O O . ASN A 1 213 ? -13.647 -7.640 -5.041 1.00 97.75 213 ASN A O 1
ATOM 1573 N N . THR A 1 214 ? -13.919 -6.996 -2.911 1.00 97.69 214 THR A N 1
ATOM 1574 C CA . THR A 1 214 ? -15.268 -7.517 -2.669 1.00 97.69 214 THR A CA 1
ATOM 1575 C C . THR A 1 214 ? -16.053 -6.493 -1.848 1.00 97.69 214 THR A C 1
ATOM 1577 O O . THR A 1 214 ? -15.489 -5.530 -1.317 1.00 97.69 214 THR A O 1
ATOM 1580 N N . GLU A 1 215 ? -17.363 -6.682 -1.733 1.00 98.31 215 GLU A N 1
ATOM 1581 C CA . GLU A 1 215 ? -18.111 -6.089 -0.623 1.00 98.31 215 GLU A CA 1
ATOM 1582 C C . GLU A 1 215 ? -17.755 -6.809 0.684 1.00 98.31 215 GLU A C 1
ATOM 1584 O O . GLU A 1 215 ? -17.512 -8.015 0.681 1.00 98.31 215 GLU A O 1
ATOM 1589 N N . ILE A 1 216 ? -17.750 -6.085 1.802 1.00 98.62 216 ILE A N 1
ATOM 1590 C CA . ILE A 1 216 ? -17.638 -6.659 3.148 1.00 98.62 216 ILE A CA 1
ATOM 1591 C C . ILE A 1 216 ? -18.916 -6.328 3.905 1.00 98.62 216 ILE A C 1
ATOM 1593 O O . ILE A 1 216 ? -19.287 -5.154 3.995 1.00 98.62 216 ILE A O 1
ATOM 1597 N N . PHE A 1 217 ? -19.557 -7.339 4.477 1.00 98.62 217 PHE A N 1
ATOM 1598 C CA . PHE A 1 217 ? -20.763 -7.199 5.280 1.00 98.62 217 PHE A CA 1
ATOM 1599 C C . PHE A 1 217 ? -20.447 -7.458 6.750 1.00 98.62 217 PHE A C 1
ATOM 1601 O O . PHE A 1 217 ? -19.754 -8.421 7.084 1.00 98.62 217 PHE A O 1
ATOM 1608 N N . PHE A 1 218 ? -20.978 -6.593 7.610 1.00 98.75 218 PHE A N 1
ATOM 1609 C CA . PHE A 1 218 ? -20.931 -6.731 9.060 1.00 98.75 218 PHE A CA 1
ATOM 1610 C C . PHE A 1 218 ? -22.368 -6.910 9.544 1.00 98.75 218 PHE A C 1
ATOM 1612 O O . PHE A 1 218 ? -23.160 -5.972 9.425 1.00 98.75 218 PHE A O 1
ATOM 1619 N N . ASP A 1 219 ? -22.685 -8.104 10.038 1.00 98.56 219 ASP A N 1
ATOM 1620 C CA . ASP A 1 219 ? -23.975 -8.457 10.637 1.00 98.56 219 ASP A CA 1
ATOM 1621 C C . ASP A 1 219 ? -23.746 -8.860 12.096 1.00 98.56 219 ASP A C 1
ATOM 1623 O O . ASP A 1 219 ? -23.245 -9.944 12.386 1.00 98.56 219 ASP A O 1
ATOM 1627 N N . ASP A 1 220 ? -24.018 -7.930 13.008 1.00 98.44 220 ASP A N 1
ATOM 1628 C CA . ASP A 1 220 ? -23.783 -8.071 14.446 1.00 98.44 220 ASP A CA 1
ATOM 1629 C C . ASP A 1 220 ? -22.367 -8.562 14.839 1.00 98.44 220 ASP A C 1
ATOM 1631 O O . ASP A 1 220 ? -22.179 -9.330 15.792 1.00 98.44 220 ASP A O 1
ATOM 1635 N N . VAL A 1 221 ? -21.336 -8.065 14.145 1.00 98.75 221 VAL A N 1
ATOM 1636 C CA . VAL A 1 221 ? -19.935 -8.444 14.396 1.00 98.75 221 VAL A CA 1
ATOM 1637 C C . VAL A 1 221 ? -19.466 -7.901 15.741 1.00 98.75 221 VAL A C 1
ATOM 1639 O O . VAL A 1 221 ? -19.329 -6.689 15.920 1.00 98.75 221 VAL A O 1
ATOM 1642 N N . ARG A 1 222 ? -19.157 -8.790 16.689 1.00 98.44 222 ARG A N 1
ATOM 1643 C CA . ARG A 1 222 ? -18.644 -8.397 18.009 1.00 98.44 222 ARG A CA 1
ATOM 1644 C C . ARG A 1 222 ? -17.156 -8.077 17.962 1.00 98.44 222 ARG A C 1
ATOM 1646 O O . ARG A 1 222 ? -16.336 -8.912 17.589 1.00 98.44 222 ARG A O 1
ATOM 1653 N N . VAL A 1 223 ? -16.806 -6.885 18.429 1.00 98.25 223 VAL A N 1
ATOM 1654 C CA . VAL A 1 223 ? -15.435 -6.382 18.500 1.00 98.25 223 VAL A CA 1
ATOM 1655 C C . VAL A 1 223 ? -15.110 -5.978 19.939 1.00 98.25 223 VAL A C 1
ATOM 1657 O O . VAL A 1 223 ? -15.724 -5.047 20.462 1.00 98.25 223 VAL A O 1
ATOM 1660 N N . PRO A 1 224 ? -14.149 -6.642 20.603 1.00 97.88 224 PRO A N 1
ATOM 1661 C CA . PRO A 1 224 ? -13.726 -6.267 21.949 1.00 97.88 224 PRO A CA 1
ATOM 1662 C C . PRO A 1 224 ? -13.162 -4.840 22.007 1.00 97.88 224 PRO A C 1
ATOM 1664 O O . PRO A 1 224 ? -12.592 -4.353 21.029 1.00 97.88 224 PRO A O 1
ATOM 1667 N N . LYS A 1 225 ? -13.270 -4.160 23.154 1.00 97.69 225 LYS A N 1
ATOM 1668 C CA . LYS A 1 225 ? -12.761 -2.784 23.306 1.00 97.69 225 LYS A CA 1
ATOM 1669 C C . LYS A 1 225 ? -11.255 -2.678 23.043 1.00 97.69 225 LYS A C 1
ATOM 1671 O O . LYS A 1 225 ? -10.803 -1.674 22.506 1.00 97.69 225 LYS A O 1
ATOM 1676 N N . GLU A 1 226 ? -10.485 -3.716 23.354 1.00 97.88 226 GLU A N 1
ATOM 1677 C CA . GLU A 1 226 ? -9.048 -3.808 23.077 1.00 97.88 226 GLU A CA 1
ATOM 1678 C C . GLU A 1 226 ? -8.697 -3.899 21.580 1.00 97.88 226 GLU A C 1
ATOM 1680 O O . GLU A 1 226 ? -7.525 -3.799 21.221 1.00 97.88 226 GLU A O 1
ATOM 1685 N N . ASN A 1 227 ? -9.684 -4.064 20.695 1.00 98.50 227 ASN A N 1
ATOM 1686 C CA . ASN A 1 227 ? -9.501 -4.024 19.243 1.00 98.50 227 ASN A CA 1
ATOM 1687 C C . ASN A 1 227 ? -9.763 -2.628 18.644 1.00 98.50 227 ASN A C 1
ATOM 1689 O O . ASN A 1 227 ? -9.644 -2.457 17.428 1.00 98.50 227 ASN A O 1
ATOM 1693 N N . VAL A 1 228 ? -10.128 -1.637 19.463 1.00 98.38 228 VAL A N 1
ATOM 1694 C CA . VAL A 1 228 ? -10.253 -0.239 19.034 1.00 98.38 228 VAL A CA 1
ATOM 1695 C C . VAL A 1 228 ? -8.868 0.397 18.982 1.00 98.38 228 VAL A C 1
ATOM 1697 O O . VAL A 1 228 ? -8.117 0.333 19.954 1.00 98.38 228 VAL A O 1
ATOM 1700 N N . ILE A 1 229 ? -8.521 1.003 17.849 1.00 98.56 229 ILE A N 1
ATOM 1701 C CA . ILE A 1 229 ? -7.237 1.682 17.650 1.00 98.56 229 ILE A CA 1
ATOM 1702 C C . ILE A 1 229 ? -7.387 3.169 17.976 1.00 98.56 229 ILE A C 1
ATOM 1704 O O . ILE A 1 229 ? -8.231 3.847 17.384 1.00 98.56 229 ILE A O 1
ATOM 1708 N N . GLY A 1 230 ? -6.540 3.669 18.878 1.00 97.19 230 GLY A N 1
ATOM 1709 C CA . GLY A 1 230 ? -6.654 5.019 19.432 1.00 97.19 230 GLY A CA 1
ATOM 1710 C C . GLY A 1 230 ? -7.923 5.216 20.267 1.00 97.19 230 GLY A C 1
ATOM 1711 O O . GLY A 1 230 ? -8.534 4.257 20.745 1.00 97.19 230 GLY A O 1
ATOM 1712 N N . GLU A 1 231 ? -8.324 6.473 20.454 1.00 96.12 231 GLU A N 1
ATOM 1713 C CA . GLU A 1 231 ? -9.570 6.814 21.147 1.00 96.12 231 GLU A CA 1
ATOM 1714 C C . GLU A 1 231 ? -10.740 7.046 20.174 1.00 96.12 231 GLU A C 1
ATOM 1716 O O . GLU A 1 231 ? -10.568 7.411 19.006 1.00 96.12 231 GLU A O 1
ATOM 1721 N N . ILE A 1 232 ? -11.972 6.873 20.665 1.00 95.31 232 ILE A N 1
ATOM 1722 C CA . ILE A 1 232 ? -13.167 7.258 19.903 1.00 95.31 232 ILE A CA 1
ATOM 1723 C C . ILE A 1 232 ? -13.119 8.764 19.629 1.00 95.31 232 ILE A C 1
ATOM 1725 O O . ILE A 1 232 ? -12.909 9.566 20.535 1.00 95.31 232 ILE A O 1
ATOM 1729 N N . GLY A 1 233 ? -13.320 9.141 18.369 1.00 94.12 233 GLY A N 1
ATOM 1730 C CA . GLY A 1 233 ? -13.198 10.517 17.897 1.00 94.12 233 GLY A CA 1
ATOM 1731 C C . GLY A 1 233 ? -11.847 10.833 17.252 1.00 94.12 233 GLY A C 1
ATOM 1732 O O . GLY A 1 233 ? -11.722 11.861 16.585 1.00 94.12 233 GLY A O 1
ATOM 1733 N N . GLU A 1 234 ? -10.849 9.952 17.374 1.00 95.44 234 GLU A N 1
ATOM 1734 C CA . GLU A 1 234 ? -9.549 10.123 16.715 1.00 95.44 234 GLU A CA 1
ATOM 1735 C C . GLU A 1 234 ? -9.488 9.528 15.301 1.00 95.44 234 GLU A C 1
ATOM 1737 O O . GLU A 1 234 ? -8.501 9.748 14.595 1.00 95.44 234 GLU A O 1
ATOM 1742 N N . GLY A 1 235 ? -10.532 8.829 14.840 1.00 95.31 235 GLY A N 1
ATOM 1743 C CA . GLY A 1 235 ? -10.538 8.130 13.549 1.00 95.31 235 GLY A CA 1
ATOM 1744 C C . GLY A 1 235 ? -10.124 9.011 12.364 1.00 95.31 235 GLY A C 1
ATOM 1745 O O . GLY A 1 235 ? -9.262 8.619 11.580 1.00 95.31 235 GLY A O 1
ATOM 1746 N N . ALA A 1 236 ? -10.657 10.233 12.263 1.00 93.94 236 ALA A N 1
ATOM 1747 C CA . ALA A 1 236 ? -10.292 11.176 11.198 1.00 93.94 236 ALA A CA 1
ATOM 1748 C C . ALA A 1 236 ? -8.807 11.590 11.233 1.00 93.94 236 ALA A C 1
ATOM 1750 O O . ALA A 1 236 ? -8.152 11.650 10.194 1.00 93.94 236 ALA A O 1
ATOM 1751 N N . LYS A 1 237 ? -8.256 11.833 12.428 1.00 94.75 237 LYS A N 1
ATOM 1752 C CA . LYS A 1 237 ? -6.846 12.210 12.623 1.00 94.75 237 LYS A CA 1
ATOM 1753 C C . LYS A 1 237 ? -5.912 11.048 12.280 1.00 94.75 237 LYS A C 1
ATOM 1755 O O . LYS A 1 237 ? -4.918 11.243 11.582 1.00 94.75 237 LYS A O 1
ATOM 1760 N N . ILE A 1 238 ? -6.249 9.841 12.736 1.00 97.00 238 ILE A N 1
ATOM 1761 C CA . ILE A 1 238 ? -5.500 8.617 12.422 1.00 97.00 238 ILE A CA 1
ATOM 1762 C C . ILE A 1 238 ? -5.539 8.355 10.914 1.00 97.00 238 ILE A C 1
ATOM 1764 O O . ILE A 1 238 ? -4.511 8.025 10.319 1.00 97.00 238 ILE A O 1
ATOM 1768 N N . LEU A 1 239 ? -6.695 8.554 10.273 1.00 95.50 239 LEU A N 1
ATOM 1769 C CA . LEU A 1 239 ? -6.839 8.424 8.826 1.00 95.50 239 LEU A CA 1
ATOM 1770 C C . LEU A 1 239 ? -5.966 9.438 8.079 1.00 95.50 239 LEU A C 1
ATOM 1772 O O . LEU A 1 239 ? -5.242 9.059 7.162 1.00 95.50 239 LEU A O 1
ATOM 1776 N N . GLU A 1 240 ? -5.986 10.709 8.478 1.00 94.69 240 GLU A N 1
ATOM 1777 C CA . GLU A 1 240 ? -5.156 11.752 7.869 1.00 94.69 240 GLU A CA 1
ATOM 1778 C C . GLU A 1 240 ? -3.666 11.389 7.905 1.00 94.69 240 GLU A C 1
ATOM 1780 O O . GLU A 1 240 ? -2.977 11.454 6.881 1.00 94.69 240 GLU A O 1
ATOM 1785 N N . GLN A 1 241 ? -3.174 10.949 9.064 1.00 95.31 241 GLN A N 1
ATOM 1786 C CA . GLN A 1 241 ? -1.789 10.510 9.214 1.00 95.31 241 GLN A CA 1
ATOM 1787 C C . GLN A 1 241 ? -1.502 9.263 8.374 1.00 95.31 241 GLN A C 1
ATOM 1789 O O . GLN A 1 241 ? -0.495 9.214 7.667 1.00 95.31 241 GLN A O 1
ATOM 1794 N N . THR A 1 242 ? -2.410 8.287 8.385 1.00 96.38 242 THR A N 1
ATOM 1795 C CA . THR A 1 242 ? -2.310 7.060 7.584 1.00 96.38 242 THR A CA 1
ATOM 1796 C C . THR A 1 242 ? -2.158 7.376 6.099 1.00 96.38 242 THR A C 1
ATOM 1798 O O . THR A 1 242 ? -1.241 6.886 5.435 1.00 96.38 242 THR A O 1
ATOM 1801 N N . VAL A 1 243 ? -2.996 8.272 5.587 1.00 94.12 243 VAL A N 1
ATOM 1802 C CA . VAL A 1 243 ? -2.970 8.744 4.204 1.00 94.12 243 VAL A CA 1
ATOM 1803 C C . VAL A 1 243 ? -1.674 9.503 3.894 1.00 94.12 243 VAL A C 1
ATOM 1805 O O . VAL A 1 243 ? -1.058 9.271 2.851 1.00 94.12 243 VAL A O 1
ATOM 1808 N N . MET A 1 244 ? -1.217 10.376 4.797 1.00 94.94 244 MET A N 1
ATOM 1809 C CA . MET A 1 244 ? 0.046 11.110 4.651 1.00 94.94 244 MET A CA 1
ATOM 1810 C C . MET A 1 244 ? 1.258 10.169 4.541 1.00 94.94 244 MET A C 1
ATOM 1812 O O . MET A 1 244 ? 2.155 10.416 3.727 1.00 94.94 244 MET A O 1
ATOM 1816 N N . TYR A 1 245 ? 1.292 9.095 5.335 1.00 95.44 245 TYR A N 1
ATOM 1817 C CA . TYR A 1 245 ? 2.388 8.126 5.316 1.00 95.44 245 TYR A CA 1
ATOM 1818 C C . TYR A 1 245 ? 2.380 7.232 4.070 1.00 95.44 245 TYR A C 1
ATOM 1820 O O . TYR A 1 245 ? 3.452 6.949 3.536 1.00 95.44 245 TYR A O 1
ATOM 1828 N N . ASN A 1 246 ? 1.203 6.844 3.566 1.00 95.81 246 ASN A N 1
ATOM 1829 C CA . ASN A 1 246 ? 1.086 5.796 2.543 1.00 95.81 246 ASN A CA 1
ATOM 1830 C C . ASN A 1 246 ? 0.849 6.292 1.111 1.00 95.81 246 ASN A C 1
ATOM 1832 O O . ASN A 1 246 ? 1.224 5.600 0.165 1.00 95.81 246 ASN A O 1
ATOM 1836 N N . ARG A 1 247 ? 0.293 7.496 0.898 1.00 95.69 247 ARG A N 1
ATOM 1837 C CA . ARG A 1 247 ? 0.118 8.056 -0.462 1.00 95.69 247 ARG A CA 1
ATOM 1838 C C . ARG A 1 247 ? 1.413 8.094 -1.297 1.00 95.69 247 ARG A C 1
ATOM 1840 O O . ARG A 1 247 ? 1.322 7.834 -2.499 1.00 95.69 247 ARG A O 1
ATOM 1847 N N . PRO A 1 248 ? 2.613 8.353 -0.732 1.00 97.69 248 PRO A N 1
ATOM 1848 C CA . PRO A 1 248 ? 3.860 8.212 -1.483 1.00 97.69 248 PRO A CA 1
ATOM 1849 C C . PRO A 1 248 ? 4.095 6.791 -2.022 1.00 97.69 248 PRO A C 1
ATOM 1851 O O . PRO A 1 248 ? 4.631 6.652 -3.117 1.00 97.69 248 PRO A O 1
ATOM 1854 N N . GLY A 1 249 ? 3.654 5.751 -1.305 1.00 97.50 249 GLY A N 1
ATOM 1855 C CA . GLY A 1 249 ? 3.716 4.356 -1.754 1.00 97.50 249 GLY A CA 1
ATOM 1856 C C . GLY A 1 249 ? 2.859 4.100 -2.995 1.00 97.50 249 GLY A C 1
ATOM 1857 O O . GLY A 1 249 ? 3.342 3.509 -3.955 1.00 97.50 249 GLY A O 1
ATOM 1858 N N . ALA A 1 250 ? 1.641 4.648 -3.049 1.00 97.62 250 ALA A N 1
ATOM 1859 C CA . ALA A 1 250 ? 0.817 4.604 -4.264 1.00 97.62 250 ALA A CA 1
ATOM 1860 C C . ALA A 1 250 ? 1.493 5.317 -5.453 1.00 97.62 250 ALA A C 1
ATOM 1862 O O . ALA A 1 250 ? 1.425 4.850 -6.588 1.00 97.62 250 ALA A O 1
ATOM 1863 N N . GLY A 1 251 ? 2.195 6.427 -5.190 1.00 98.25 251 GLY A N 1
ATOM 1864 C CA . GLY A 1 251 ? 3.035 7.083 -6.194 1.00 98.25 251 GLY A CA 1
ATOM 1865 C C . GLY A 1 251 ? 4.177 6.185 -6.684 1.00 98.25 251 GLY A C 1
ATOM 1866 O O . GLY A 1 251 ? 4.419 6.116 -7.884 1.00 98.25 251 GLY A O 1
ATOM 1867 N N . ALA A 1 252 ? 4.837 5.452 -5.781 1.00 98.56 252 ALA A N 1
ATOM 1868 C CA . ALA A 1 252 ? 5.896 4.502 -6.131 1.00 98.56 252 ALA A CA 1
ATOM 1869 C C . ALA A 1 252 ? 5.389 3.357 -7.023 1.00 98.56 252 ALA A C 1
ATOM 1871 O O . ALA A 1 252 ? 6.049 3.019 -8.004 1.00 98.56 252 ALA A O 1
ATOM 1872 N N . ILE A 1 253 ? 4.196 2.820 -6.738 1.00 98.75 253 ILE A N 1
ATOM 1873 C CA . ILE A 1 253 ? 3.542 1.802 -7.577 1.00 98.75 253 ILE A CA 1
ATOM 1874 C C . ILE A 1 253 ? 3.337 2.342 -8.998 1.00 98.75 253 ILE A C 1
ATOM 1876 O O . ILE A 1 253 ? 3.747 1.715 -9.973 1.00 98.75 253 ILE A O 1
ATOM 1880 N N . ALA A 1 254 ? 2.769 3.543 -9.131 1.00 98.56 254 ALA A N 1
ATOM 1881 C CA . ALA A 1 254 ? 2.531 4.144 -10.441 1.00 98.56 254 ALA A CA 1
ATOM 1882 C C . ALA A 1 254 ? 3.837 4.440 -11.207 1.00 98.56 254 ALA A C 1
ATOM 1884 O O . ALA A 1 254 ? 3.918 4.206 -12.414 1.00 98.56 254 ALA A O 1
ATOM 1885 N N . VAL A 1 255 ? 4.891 4.879 -10.506 1.00 98.75 255 VAL A N 1
ATOM 1886 C CA . VAL A 1 255 ? 6.240 5.032 -11.079 1.00 98.75 255 VAL A CA 1
ATOM 1887 C C . VAL A 1 255 ? 6.792 3.691 -11.571 1.00 98.75 255 VAL A C 1
ATOM 1889 O O . VAL A 1 255 ? 7.379 3.655 -12.652 1.00 98.75 255 VAL A O 1
ATOM 1892 N N . GLY A 1 256 ? 6.597 2.600 -10.824 1.00 98.56 256 GLY A N 1
ATOM 1893 C CA . GLY A 1 256 ? 7.033 1.254 -11.208 1.00 98.56 256 GLY A CA 1
ATOM 1894 C C . GLY A 1 256 ? 6.354 0.758 -12.484 1.00 98.56 256 GLY A C 1
ATOM 1895 O O . GLY A 1 256 ? 7.043 0.360 -13.423 1.00 98.56 256 GLY A O 1
ATOM 1896 N N . ILE A 1 257 ? 5.028 0.905 -12.574 1.00 98.56 257 ILE A N 1
ATOM 1897 C CA . ILE A 1 257 ? 4.248 0.573 -13.781 1.00 98.56 257 ILE A CA 1
ATOM 1898 C C . ILE A 1 257 ? 4.721 1.409 -14.978 1.00 98.56 257 ILE A C 1
ATOM 1900 O O . ILE A 1 257 ? 4.972 0.885 -16.065 1.00 98.56 257 ILE A O 1
ATOM 1904 N N . ALA A 1 258 ? 4.882 2.724 -14.793 1.00 98.56 258 ALA A N 1
ATOM 1905 C CA . ALA A 1 258 ? 5.337 3.615 -15.858 1.00 98.56 258 ALA A CA 1
ATOM 1906 C C . ALA A 1 258 ? 6.765 3.283 -16.325 1.00 98.56 258 ALA A C 1
ATOM 1908 O O . ALA A 1 258 ? 7.064 3.362 -17.520 1.00 98.56 258 ALA A O 1
ATOM 1909 N N . ARG A 1 259 ? 7.647 2.902 -15.392 1.00 98.19 259 ARG A N 1
ATOM 1910 C CA . ARG A 1 259 ? 9.013 2.455 -15.678 1.00 98.19 259 ARG A CA 1
ATOM 1911 C C . ARG A 1 259 ? 9.013 1.173 -16.500 1.00 98.19 259 ARG A C 1
ATOM 1913 O O . ARG A 1 259 ? 9.700 1.135 -17.514 1.00 98.19 259 ARG A O 1
ATOM 1920 N N . ASP A 1 260 ? 8.243 0.166 -16.105 1.00 98.00 260 ASP A N 1
ATOM 1921 C CA . ASP A 1 260 ? 8.153 -1.092 -16.848 1.00 98.00 260 ASP A CA 1
ATOM 1922 C C . ASP A 1 260 ? 7.633 -0.874 -18.278 1.00 98.00 260 ASP A C 1
ATOM 1924 O O . ASP A 1 260 ? 8.262 -1.297 -19.252 1.00 98.00 260 ASP A O 1
ATOM 1928 N N . ALA A 1 261 ? 6.560 -0.091 -18.430 1.00 98.19 261 ALA A N 1
ATOM 1929 C CA . ALA A 1 261 ? 6.038 0.279 -19.743 1.00 98.19 261 ALA A CA 1
ATOM 1930 C C . ALA A 1 261 ? 7.096 0.992 -20.608 1.00 98.19 261 ALA A C 1
ATOM 1932 O O . ALA A 1 261 ? 7.236 0.698 -21.800 1.00 98.19 261 ALA A O 1
ATOM 1933 N N . TYR A 1 262 ? 7.870 1.908 -20.016 1.00 98.50 262 TYR A N 1
ATOM 1934 C CA . TYR A 1 262 ? 8.984 2.579 -20.687 1.00 98.50 262 TYR A CA 1
ATOM 1935 C C . TYR A 1 262 ? 10.084 1.598 -21.109 1.00 98.50 262 TYR A C 1
ATOM 1937 O O . TYR A 1 262 ? 10.532 1.648 -22.255 1.00 98.50 262 TYR A O 1
ATOM 1945 N N . GLU A 1 263 ? 10.517 0.705 -20.219 1.00 97.75 263 GLU A N 1
ATOM 1946 C CA . GLU A 1 263 ? 11.600 -0.247 -20.474 1.00 97.75 263 GLU A CA 1
ATOM 1947 C C . GLU A 1 263 ? 11.218 -1.256 -21.568 1.00 97.75 263 GLU A C 1
ATOM 1949 O O . GLU A 1 263 ? 11.994 -1.463 -22.509 1.00 97.75 263 GLU A O 1
ATOM 1954 N N . LYS A 1 264 ? 9.994 -1.800 -21.522 1.00 97.44 264 LYS A N 1
ATOM 1955 C CA . LYS A 1 264 ? 9.442 -2.688 -22.560 1.00 97.44 264 LYS A CA 1
ATOM 1956 C C . LYS A 1 264 ? 9.329 -1.980 -23.913 1.00 97.44 264 LYS A C 1
ATOM 1958 O O . LYS A 1 264 ? 9.783 -2.514 -24.929 1.00 97.44 264 LYS A O 1
ATOM 1963 N N . ALA A 1 265 ? 8.796 -0.756 -23.938 1.00 98.38 265 ALA A N 1
ATOM 1964 C CA . ALA A 1 265 ? 8.690 0.032 -25.166 1.00 98.38 265 ALA A CA 1
ATOM 1965 C C . ALA A 1 265 ? 10.069 0.380 -25.750 1.00 98.38 265 ALA A C 1
ATOM 1967 O O . ALA A 1 265 ? 10.272 0.283 -26.962 1.00 98.38 265 ALA A O 1
ATOM 1968 N N . LEU A 1 266 ? 11.031 0.755 -24.902 1.00 98.31 266 LEU A N 1
ATOM 1969 C CA . LEU A 1 266 ? 12.385 1.103 -25.325 1.00 98.31 266 LEU A CA 1
ATOM 1970 C C . LEU A 1 266 ? 13.125 -0.107 -25.892 1.00 98.31 266 LEU A C 1
ATOM 1972 O O . LEU A 1 266 ? 13.809 0.025 -26.909 1.00 98.31 266 LEU A O 1
ATOM 1976 N N . LYS A 1 267 ? 12.980 -1.281 -25.265 1.00 98.25 267 LYS A N 1
ATOM 1977 C CA . LYS A 1 267 ? 13.531 -2.536 -25.787 1.00 98.25 267 LYS A CA 1
ATOM 1978 C C . LYS A 1 267 ? 13.013 -2.801 -27.200 1.00 98.25 267 LYS A C 1
ATOM 1980 O O . LYS A 1 267 ? 13.813 -2.926 -28.124 1.00 98.25 267 LYS A O 1
ATOM 1985 N N . TYR A 1 268 ? 11.694 -2.766 -27.388 1.00 98.44 268 TYR A N 1
ATOM 1986 C CA . TYR A 1 268 ? 11.089 -2.962 -28.706 1.00 98.44 268 TYR A CA 1
ATOM 1987 C C . TYR A 1 268 ? 11.565 -1.922 -29.731 1.00 98.44 268 TYR A C 1
ATOM 1989 O O . TYR A 1 268 ? 11.883 -2.264 -30.869 1.00 98.44 268 TYR A O 1
ATOM 1997 N N . ALA A 1 269 ? 11.673 -0.651 -29.334 1.00 98.25 269 ALA A N 1
ATOM 1998 C CA . ALA A 1 269 ? 12.115 0.412 -30.230 1.00 98.25 269 ALA A CA 1
ATOM 1999 C C . ALA A 1 269 ? 13.575 0.255 -30.697 1.00 98.25 269 ALA A C 1
ATOM 2001 O O . ALA A 1 269 ? 13.919 0.701 -31.790 1.00 98.25 269 ALA A O 1
ATOM 2002 N N . LYS A 1 270 ? 14.439 -0.378 -29.897 1.00 98.19 270 LYS A N 1
ATOM 2003 C CA . LYS A 1 270 ? 15.826 -0.677 -30.288 1.00 98.19 270 LYS A CA 1
ATOM 2004 C C . LYS A 1 270 ? 15.933 -1.858 -31.253 1.00 98.19 270 LYS A C 1
ATOM 2006 O O . LYS A 1 270 ? 16.883 -1.920 -32.023 1.00 98.19 270 LYS A O 1
ATOM 2011 N N . GLU A 1 271 ? 14.981 -2.785 -31.208 1.00 98.06 271 GLU A N 1
ATOM 2012 C CA . GLU A 1 271 ? 14.998 -4.013 -32.011 1.00 98.06 271 GLU A CA 1
ATOM 2013 C C . GLU A 1 271 ? 14.233 -3.856 -33.335 1.00 98.06 271 GLU A C 1
ATOM 2015 O O . GLU A 1 271 ? 14.626 -4.400 -34.368 1.00 98.06 271 GLU A O 1
ATOM 2020 N N . ARG A 1 272 ? 13.131 -3.099 -33.336 1.00 98.06 272 ARG A N 1
ATOM 2021 C CA . ARG A 1 272 ? 12.278 -2.925 -34.513 1.00 98.06 272 ARG A CA 1
ATOM 2022 C C . ARG A 1 272 ? 12.900 -1.946 -35.506 1.00 98.06 272 ARG A C 1
ATOM 2024 O O . ARG A 1 272 ? 13.027 -0.764 -35.209 1.00 98.06 272 ARG A O 1
ATOM 2031 N N . VAL A 1 273 ? 13.177 -2.419 -36.719 1.00 98.00 273 VAL A N 1
ATOM 2032 C CA . VAL A 1 273 ? 13.710 -1.609 -37.825 1.00 98.00 273 VAL A CA 1
ATOM 2033 C C . VAL A 1 273 ? 12.592 -1.168 -38.772 1.00 98.00 273 VAL A C 1
ATOM 2035 O O . VAL A 1 273 ? 11.782 -1.990 -39.208 1.00 98.00 273 VAL A O 1
ATOM 2038 N N . ILE A 1 274 ? 12.566 0.123 -39.112 1.00 96.94 274 ILE A N 1
ATOM 2039 C CA . ILE A 1 274 ? 11.772 0.693 -40.211 1.00 96.94 274 ILE A CA 1
ATOM 2040 C C . ILE A 1 274 ? 12.655 1.651 -41.012 1.00 96.94 274 ILE A C 1
ATOM 2042 O O . ILE A 1 274 ? 13.521 2.311 -40.446 1.00 96.94 274 ILE A O 1
ATOM 2046 N N . GLU A 1 275 ? 12.459 1.705 -42.329 1.00 95.38 275 GLU A N 1
ATOM 2047 C CA . GLU A 1 275 ? 13.247 2.580 -43.219 1.00 95.38 275 GLU A CA 1
ATOM 2048 C C . GLU A 1 275 ? 14.775 2.416 -43.063 1.00 95.38 275 GLU A C 1
ATOM 2050 O O . GLU A 1 275 ? 15.548 3.342 -43.275 1.00 95.38 275 GLU A O 1
ATOM 2055 N N . GLY A 1 276 ? 15.219 1.206 -42.703 1.00 97.12 276 GLY A N 1
ATOM 2056 C CA . GLY A 1 276 ? 16.635 0.848 -42.608 1.00 97.12 276 GLY A CA 1
ATOM 2057 C C . GLY A 1 276 ? 17.321 1.160 -41.274 1.00 97.12 276 GLY A C 1
ATOM 2058 O O . GLY A 1 276 ? 18.472 0.762 -41.121 1.00 97.12 276 GLY A O 1
ATOM 2059 N N . ILE A 1 277 ? 16.640 1.787 -40.306 1.00 98.12 277 ILE A N 1
ATOM 2060 C CA . ILE A 1 277 ? 17.183 2.064 -38.962 1.00 98.12 277 ILE A CA 1
ATOM 2061 C C . ILE A 1 277 ? 16.215 1.622 -37.843 1.00 98.12 277 ILE A C 1
ATOM 2063 O O . ILE A 1 277 ? 15.002 1.539 -38.069 1.00 98.12 277 ILE A O 1
ATOM 2067 N N . PRO A 1 278 ? 16.709 1.309 -36.631 1.00 98.38 278 PRO A N 1
ATOM 2068 C CA . PRO A 1 278 ? 15.865 1.065 -35.461 1.00 98.38 278 PRO A CA 1
ATOM 2069 C C . PRO A 1 278 ? 14.885 2.213 -35.178 1.00 98.38 278 PRO A C 1
ATOM 2071 O O . PRO A 1 278 ? 15.236 3.381 -35.338 1.00 98.38 278 PRO A O 1
ATOM 2074 N N . LEU A 1 279 ? 13.682 1.912 -34.671 1.00 97.94 279 LEU A N 1
ATOM 2075 C CA . LEU A 1 279 ? 12.696 2.925 -34.256 1.00 97.94 279 LEU A CA 1
ATOM 2076 C C . LEU A 1 279 ? 13.302 3.950 -33.287 1.00 97.94 279 LEU A C 1
ATOM 2078 O O . LEU A 1 279 ? 12.999 5.135 -33.385 1.00 97.94 279 LEU A O 1
ATOM 2082 N N . ALA A 1 280 ? 14.170 3.506 -32.376 1.00 97.44 280 ALA A N 1
ATOM 2083 C CA . ALA A 1 280 ? 14.844 4.351 -31.391 1.00 97.44 280 ALA A CA 1
ATOM 2084 C C . ALA A 1 280 ? 15.804 5.399 -31.999 1.00 97.44 280 ALA A C 1
ATOM 2086 O O . ALA A 1 280 ? 16.233 6.306 -31.285 1.00 97.44 280 ALA A O 1
ATOM 2087 N N . GLU A 1 281 ? 16.141 5.303 -33.288 1.00 97.75 281 GLU A N 1
ATOM 2088 C CA . GLU A 1 281 ? 16.982 6.279 -33.997 1.00 97.75 281 GLU A CA 1
ATOM 2089 C C . GLU A 1 281 ? 16.173 7.387 -34.692 1.00 97.75 281 GLU A C 1
ATOM 2091 O O . GLU A 1 281 ? 16.738 8.401 -35.095 1.00 97.75 281 GLU A O 1
ATOM 2096 N N . HIS A 1 282 ? 14.846 7.253 -34.781 1.00 98.12 282 HIS A N 1
ATOM 2097 C CA . HIS A 1 282 ? 13.978 8.296 -35.333 1.00 98.12 282 HIS A CA 1
ATOM 2098 C C . HIS A 1 282 ? 13.769 9.428 -34.315 1.00 98.12 282 HIS A C 1
ATOM 2100 O O . HIS A 1 282 ? 13.325 9.185 -33.191 1.00 98.12 282 HIS A O 1
ATOM 2106 N N . GLU A 1 283 ? 14.006 10.681 -34.713 1.00 97.56 283 GLU A N 1
ATOM 2107 C CA . GLU A 1 283 ? 13.977 11.859 -33.821 1.00 97.56 283 GLU A CA 1
ATOM 2108 C C . GLU A 1 283 ? 12.660 11.992 -33.032 1.00 97.56 283 GLU A C 1
ATOM 2110 O O . GLU A 1 283 ? 12.661 12.198 -31.816 1.00 97.56 283 GLU A O 1
ATOM 2115 N N . LEU A 1 284 ? 11.510 11.796 -33.689 1.00 97.50 284 LEU A N 1
ATOM 2116 C CA . LEU A 1 284 ? 10.201 11.874 -33.027 1.00 97.50 284 LEU A CA 1
ATOM 2117 C C . LEU A 1 284 ? 9.984 10.761 -31.991 1.00 97.50 284 LEU A C 1
ATOM 2119 O O . LEU A 1 284 ? 9.234 10.952 -31.032 1.00 97.50 284 LEU A O 1
ATOM 2123 N N . ILE A 1 285 ? 10.627 9.604 -32.164 1.00 97.94 285 ILE A N 1
ATOM 2124 C CA . ILE A 1 285 ? 10.595 8.506 -31.193 1.00 97.94 285 ILE A CA 1
ATOM 2125 C C . ILE A 1 285 ? 11.518 8.823 -30.013 1.00 97.94 285 ILE A C 1
ATOM 2127 O O . ILE A 1 285 ? 11.106 8.670 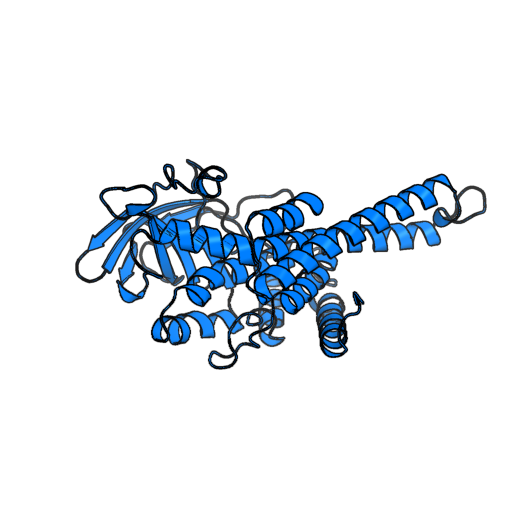-28.862 1.00 97.94 285 ILE A O 1
ATOM 2131 N N . GLN A 1 286 ? 12.714 9.357 -30.271 1.00 98.06 286 GLN A N 1
ATOM 2132 C CA . GLN A 1 286 ? 13.625 9.828 -29.221 1.00 98.06 286 GLN A CA 1
ATOM 2133 C C . GLN A 1 286 ? 12.975 10.904 -28.348 1.00 98.06 286 GLN A C 1
ATOM 2135 O O . GLN A 1 286 ? 13.029 10.816 -27.121 1.00 98.06 286 GLN A O 1
ATOM 2140 N N . ALA A 1 287 ? 12.283 11.870 -28.960 1.00 98.25 287 ALA A N 1
ATOM 2141 C CA . ALA A 1 287 ? 11.557 12.913 -28.240 1.00 98.25 287 ALA A CA 1
ATOM 2142 C C . ALA A 1 287 ? 10.476 12.336 -27.307 1.00 98.25 287 ALA A C 1
ATOM 2144 O O . ALA A 1 287 ? 10.320 12.805 -26.178 1.00 98.25 287 ALA A O 1
ATOM 2145 N N . LYS A 1 288 ? 9.758 11.288 -27.737 1.00 98.19 288 LYS A N 1
ATOM 2146 C CA . LYS A 1 288 ? 8.774 10.589 -26.892 1.00 98.19 288 LYS A CA 1
ATOM 2147 C C . LYS A 1 288 ? 9.440 9.911 -25.698 1.00 98.19 288 LYS A C 1
ATOM 2149 O O . LYS A 1 288 ? 8.999 10.127 -24.571 1.00 98.19 288 LYS A O 1
ATOM 2154 N N . PHE A 1 289 ? 10.514 9.150 -25.915 1.00 98.44 289 PHE A N 1
ATOM 2155 C CA . PHE A 1 289 ? 11.232 8.493 -24.818 1.00 98.44 289 PHE A CA 1
ATOM 2156 C C . PHE A 1 289 ? 11.852 9.497 -23.844 1.00 98.44 289 PHE A C 1
ATOM 2158 O O . PHE A 1 289 ? 11.750 9.299 -22.636 1.00 98.44 289 PHE A O 1
ATOM 2165 N N . ALA A 1 290 ? 12.408 10.607 -24.335 1.00 98.44 290 ALA A N 1
ATOM 2166 C CA . ALA A 1 290 ? 12.910 11.679 -23.479 1.00 98.44 290 ALA A CA 1
ATOM 2167 C C . ALA A 1 290 ? 11.797 12.253 -22.585 1.00 98.44 290 ALA A C 1
ATOM 2169 O O . ALA A 1 290 ? 11.989 12.410 -21.381 1.00 98.44 290 ALA A O 1
ATOM 2170 N N . GLN A 1 291 ? 10.605 12.508 -23.138 1.00 98.19 291 GLN A N 1
ATOM 2171 C CA . GLN A 1 291 ? 9.455 12.977 -22.357 1.00 98.19 291 GLN A CA 1
ATOM 2172 C C . GLN A 1 291 ? 8.980 11.953 -21.324 1.00 98.19 291 GLN A C 1
ATOM 2174 O O . GLN A 1 291 ? 8.680 12.332 -20.193 1.00 98.19 291 GLN A O 1
ATOM 2179 N N . MET A 1 292 ? 8.915 10.671 -21.690 1.00 98.44 292 MET A N 1
ATOM 2180 C CA . MET A 1 292 ? 8.553 9.600 -20.758 1.00 98.44 292 MET A CA 1
ATOM 2181 C C . MET A 1 292 ? 9.558 9.516 -19.606 1.00 98.44 292 MET A C 1
ATOM 2183 O O . MET A 1 292 ? 9.153 9.554 -18.447 1.00 98.44 292 MET A O 1
ATOM 2187 N N . ALA A 1 293 ? 10.858 9.489 -19.914 1.00 98.38 293 ALA A N 1
ATOM 2188 C CA . ALA A 1 293 ? 11.921 9.428 -18.917 1.00 98.38 293 ALA A CA 1
ATOM 2189 C C . ALA A 1 293 ? 11.876 10.626 -17.955 1.00 98.38 293 ALA A C 1
ATOM 2191 O O . ALA A 1 293 ? 11.924 10.430 -16.743 1.00 98.38 293 ALA A O 1
ATOM 2192 N N . MET A 1 294 ? 11.702 11.850 -18.472 1.00 98.44 294 MET A N 1
ATOM 2193 C CA . MET A 1 294 ? 11.567 13.053 -17.639 1.00 98.44 294 MET A CA 1
ATOM 2194 C C . MET A 1 294 ? 10.361 12.980 -16.696 1.00 98.44 294 MET A C 1
ATOM 2196 O O . MET A 1 294 ? 10.476 13.355 -15.532 1.00 98.44 294 MET A O 1
ATOM 2200 N N . LYS A 1 295 ? 9.206 12.501 -17.176 1.00 98.25 295 LYS A N 1
ATOM 2201 C CA . LYS A 1 295 ? 7.996 12.369 -16.348 1.00 98.25 295 LYS A CA 1
ATOM 2202 C C . LYS A 1 295 ? 8.172 11.329 -15.243 1.00 98.25 295 LYS A C 1
ATOM 2204 O O . LYS A 1 295 ? 7.837 11.614 -14.098 1.00 98.25 295 LYS A O 1
ATOM 2209 N N . ILE A 1 296 ? 8.726 10.163 -15.580 1.00 98.56 296 ILE A N 1
ATOM 2210 C CA . ILE A 1 296 ? 8.993 9.084 -14.619 1.00 98.56 296 ILE A CA 1
ATOM 2211 C C . ILE A 1 296 ? 9.968 9.567 -13.541 1.00 98.56 296 ILE A C 1
ATOM 2213 O O . ILE A 1 296 ? 9.727 9.361 -12.354 1.00 98.56 296 ILE A O 1
ATOM 2217 N N . ASP A 1 297 ? 11.054 10.236 -13.937 1.00 97.94 297 ASP A N 1
ATOM 2218 C CA . ASP A 1 297 ? 12.050 10.739 -12.991 1.00 97.94 297 ASP A CA 1
ATOM 2219 C C . ASP A 1 297 ? 11.485 11.846 -12.089 1.00 97.94 297 ASP A C 1
ATOM 2221 O O . ASP A 1 297 ? 11.622 11.785 -10.867 1.00 97.94 297 ASP A O 1
ATOM 2225 N N . ALA A 1 298 ? 10.744 12.801 -12.660 1.00 98.12 298 ALA A N 1
ATOM 2226 C CA . ALA A 1 298 ? 10.080 13.851 -11.890 1.00 98.12 298 ALA A CA 1
ATOM 2227 C C . ALA A 1 298 ? 9.086 13.279 -10.863 1.00 98.12 298 ALA A C 1
ATOM 2229 O O . ALA A 1 298 ? 9.082 13.709 -9.707 1.00 98.12 298 ALA A O 1
ATOM 2230 N N . ALA A 1 299 ? 8.277 12.291 -11.257 1.00 98.31 299 ALA A N 1
ATOM 2231 C CA . ALA A 1 299 ? 7.350 11.604 -10.363 1.00 98.31 299 ALA A CA 1
ATOM 2232 C C . ALA A 1 299 ? 8.091 10.870 -9.229 1.00 98.31 299 ALA A C 1
ATOM 2234 O O . ALA A 1 299 ? 7.763 11.055 -8.053 1.00 98.31 299 ALA A O 1
ATOM 2235 N N . ARG A 1 300 ? 9.161 10.129 -9.553 1.00 98.19 300 ARG A N 1
ATOM 2236 C CA . ARG A 1 300 ? 10.007 9.444 -8.562 1.00 98.19 300 ARG A CA 1
ATOM 2237 C C . ARG A 1 300 ? 10.603 10.416 -7.544 1.00 98.19 300 ARG A C 1
ATOM 2239 O O . ARG A 1 300 ? 10.574 10.140 -6.346 1.00 98.19 300 ARG A O 1
ATOM 2246 N N . LEU A 1 301 ? 11.101 11.571 -7.985 1.00 97.38 301 LEU A N 1
ATOM 2247 C CA . LEU A 1 301 ? 11.656 12.590 -7.089 1.00 97.38 301 LEU A CA 1
ATOM 2248 C C . LEU A 1 301 ? 10.601 13.164 -6.132 1.00 97.38 301 LEU A C 1
ATOM 2250 O O . LEU A 1 301 ? 10.906 13.439 -4.969 1.00 97.38 301 LEU A O 1
ATOM 2254 N N . LEU A 1 302 ? 9.353 13.325 -6.583 1.00 97.94 302 LEU A N 1
ATOM 2255 C CA . LEU A 1 302 ? 8.255 13.785 -5.728 1.00 97.94 302 LEU A CA 1
ATOM 2256 C C . LEU A 1 302 ? 7.887 12.744 -4.663 1.00 97.94 302 LEU A C 1
ATOM 2258 O O . LEU A 1 302 ? 7.698 13.120 -3.502 1.00 97.94 302 LEU A O 1
ATOM 2262 N N . VAL A 1 303 ? 7.874 11.457 -5.023 1.00 98.19 303 VAL A N 1
ATOM 2263 C CA . VAL A 1 303 ? 7.722 10.337 -4.078 1.00 98.19 303 VAL A CA 1
ATOM 2264 C C . VAL A 1 303 ? 8.848 10.340 -3.045 1.00 98.19 303 VAL A C 1
ATOM 2266 O O . VAL A 1 303 ? 8.579 10.380 -1.844 1.00 98.19 303 VAL A O 1
ATOM 2269 N N . GLN A 1 304 ? 10.105 10.374 -3.496 1.00 96.38 304 GLN A N 1
ATOM 2270 C CA . GLN A 1 304 ? 11.285 10.373 -2.623 1.00 96.38 304 GLN A CA 1
ATOM 2271 C C . GLN A 1 304 ? 11.297 11.567 -1.661 1.00 96.38 304 GLN A C 1
ATOM 2273 O O . GLN A 1 304 ? 11.603 11.423 -0.477 1.00 96.38 304 GLN A O 1
ATOM 2278 N N . ARG A 1 305 ? 10.897 12.751 -2.138 1.00 96.38 305 ARG A N 1
ATOM 2279 C CA . ARG A 1 305 ? 10.766 13.939 -1.290 1.00 96.38 305 ARG A CA 1
ATOM 2280 C C . ARG A 1 305 ? 9.696 13.760 -0.216 1.00 96.38 305 ARG A C 1
ATOM 2282 O O . ARG A 1 305 ? 9.927 14.167 0.920 1.00 96.38 305 ARG A O 1
ATOM 2289 N N . ALA A 1 306 ? 8.544 13.182 -0.553 1.00 97.44 306 ALA A N 1
ATOM 2290 C CA . ALA A 1 306 ? 7.465 12.973 0.408 1.00 97.44 306 ALA A CA 1
ATOM 2291 C C . ALA A 1 306 ? 7.861 11.963 1.499 1.00 97.44 306 ALA A C 1
ATOM 2293 O O . ALA A 1 306 ? 7.671 12.246 2.681 1.00 97.44 306 ALA A O 1
ATOM 2294 N N . VAL A 1 307 ? 8.500 10.842 1.138 1.00 96.19 307 VAL A N 1
ATOM 2295 C CA . VAL A 1 307 ? 8.979 9.863 2.135 1.00 96.19 307 VAL A CA 1
ATOM 2296 C C . VAL A 1 307 ? 10.104 10.427 3.009 1.00 96.19 307 VAL A C 1
ATOM 2298 O O . VAL A 1 307 ? 10.102 10.210 4.219 1.00 96.19 307 VAL A O 1
ATOM 2301 N N . TRP A 1 308 ? 11.016 11.227 2.443 1.00 95.19 308 TRP A N 1
ATOM 2302 C CA . TRP A 1 308 ? 12.033 11.946 3.218 1.00 95.19 308 TRP A CA 1
ATOM 2303 C C . TRP A 1 308 ? 11.410 12.961 4.185 1.00 95.19 308 TRP A C 1
ATOM 2305 O O . TRP A 1 308 ? 11.833 13.075 5.339 1.00 95.19 308 TRP A O 1
ATOM 2315 N N . ALA A 1 309 ? 10.388 13.697 3.739 1.00 95.75 309 ALA A N 1
ATOM 2316 C CA . ALA A 1 309 ? 9.681 14.653 4.582 1.00 95.75 309 ALA A CA 1
ATOM 2317 C C . ALA A 1 309 ? 9.015 13.937 5.765 1.00 95.75 309 ALA A C 1
ATOM 2319 O O . ALA A 1 309 ? 9.177 14.373 6.904 1.00 95.75 309 ALA A O 1
ATOM 2320 N N . ASN A 1 310 ? 8.356 12.801 5.517 1.00 94.75 310 ASN A N 1
ATOM 2321 C CA . ASN A 1 310 ? 7.765 11.966 6.562 1.00 94.75 310 ASN A CA 1
ATOM 2322 C C . ASN A 1 310 ? 8.824 11.497 7.576 1.00 94.75 310 ASN A C 1
ATOM 2324 O O . ASN A 1 310 ? 8.641 11.687 8.777 1.00 94.75 310 ASN A O 1
ATOM 2328 N N . ALA A 1 311 ? 9.963 10.978 7.105 1.00 93.06 311 ALA A N 1
ATOM 2329 C CA . ALA A 1 311 ? 11.048 10.488 7.963 1.00 93.06 311 ALA A CA 1
ATOM 2330 C C . ALA A 1 311 ? 11.722 11.584 8.813 1.00 93.06 311 ALA A C 1
ATOM 2332 O O . ALA A 1 311 ? 12.317 11.295 9.846 1.00 93.06 311 ALA A O 1
ATOM 2333 N N . THR A 1 312 ? 11.637 12.849 8.393 1.00 93.69 312 THR A N 1
ATOM 2334 C CA . THR A 1 312 ? 12.265 13.990 9.084 1.00 93.69 312 THR A CA 1
ATOM 2335 C C . THR A 1 312 ? 11.276 14.844 9.882 1.00 93.69 312 THR A C 1
ATOM 2337 O O . THR A 1 312 ? 11.624 15.949 10.301 1.00 93.69 312 THR A O 1
ATOM 2340 N N . GLY A 1 313 ? 10.040 14.366 10.078 1.00 92.44 313 GLY A N 1
ATOM 2341 C CA . GLY A 1 313 ? 8.991 15.097 10.801 1.00 92.44 313 GLY A CA 1
ATOM 2342 C C . GLY A 1 313 ? 8.467 16.337 10.062 1.00 92.44 313 GLY A C 1
ATOM 2343 O O . GLY A 1 313 ? 7.819 17.188 10.662 1.00 92.44 313 GLY A O 1
ATOM 2344 N N . LYS A 1 314 ? 8.755 16.457 8.761 1.00 93.12 314 LYS A N 1
ATOM 2345 C CA . LYS A 1 314 ? 8.318 17.549 7.868 1.00 93.12 314 LYS A CA 1
ATOM 2346 C C . LYS A 1 314 ? 7.201 17.113 6.913 1.00 93.12 314 LYS A C 1
ATOM 2348 O O . LYS A 1 314 ? 6.899 17.820 5.947 1.00 93.12 314 LYS A O 1
ATOM 2353 N N . GLY A 1 315 ? 6.649 15.922 7.140 1.00 92.00 315 GLY A N 1
ATOM 2354 C CA . GLY A 1 315 ? 5.566 15.344 6.358 1.00 92.00 315 GLY A CA 1
ATOM 2355 C C . GLY A 1 315 ? 4.345 16.255 6.359 1.00 92.00 315 GLY A C 1
ATOM 2356 O O . GLY A 1 315 ? 4.024 16.885 7.363 1.00 92.00 315 GLY A O 1
ATOM 2357 N N . THR A 1 316 ? 3.683 16.349 5.210 1.00 93.00 316 THR A N 1
ATOM 2358 C CA . THR A 1 316 ? 2.388 17.023 5.089 1.00 93.00 316 THR A CA 1
ATOM 2359 C C . THR A 1 316 ? 1.526 16.260 4.098 1.00 93.00 316 THR A C 1
ATOM 2361 O O . THR A 1 316 ? 2.049 15.667 3.145 1.00 93.00 316 THR A O 1
ATOM 2364 N N . LEU A 1 317 ? 0.203 16.351 4.249 1.00 92.00 317 LEU A N 1
ATOM 2365 C CA . LEU A 1 317 ? -0.728 15.863 3.231 1.00 92.00 317 LEU A CA 1
ATOM 2366 C C . LEU A 1 317 ? -0.437 16.460 1.849 1.00 92.00 317 LEU A C 1
ATOM 2368 O O . LEU A 1 317 ? -0.569 15.770 0.847 1.00 92.00 317 LEU A O 1
ATOM 2372 N N . SER A 1 318 ? -0.000 17.720 1.775 1.00 94.12 318 SER A N 1
ATOM 2373 C CA . SER A 1 318 ? 0.326 18.371 0.502 1.00 94.12 318 SER A CA 1
ATOM 2374 C C . SER A 1 318 ? 1.448 17.641 -0.243 1.00 94.12 318 SER A C 1
ATOM 2376 O O . SER A 1 318 ? 1.298 17.323 -1.423 1.00 94.12 318 SER A O 1
ATOM 2378 N N . TRP A 1 319 ? 2.541 17.290 0.444 1.00 95.00 319 TRP A N 1
ATOM 2379 C CA . TRP A 1 319 ? 3.636 16.531 -0.172 1.00 95.00 319 TRP A CA 1
ATOM 2380 C C . TRP A 1 319 ? 3.199 15.137 -0.611 1.00 95.00 319 TRP A C 1
ATOM 2382 O O . TRP A 1 319 ? 3.534 14.714 -1.718 1.00 95.00 319 TRP A O 1
ATOM 2392 N N . ALA A 1 320 ? 2.417 14.458 0.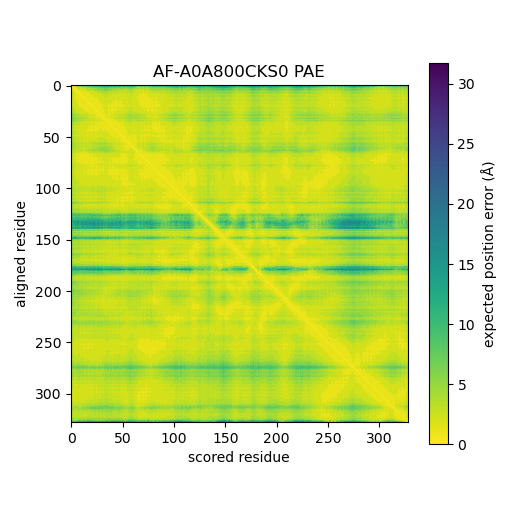227 1.00 94.38 320 ALA A N 1
ATOM 2393 C CA . ALA A 1 320 ? 1.862 13.147 -0.076 1.00 94.38 320 ALA A CA 1
ATOM 2394 C C . ALA A 1 320 ? 0.931 13.194 -1.308 1.00 94.38 320 ALA A C 1
ATOM 2396 O O . ALA A 1 320 ? 1.021 12.348 -2.199 1.00 94.38 320 ALA A O 1
ATOM 2397 N N . ASN A 1 321 ? 0.105 14.238 -1.418 1.00 94.50 321 ASN A N 1
ATOM 2398 C CA . ASN A 1 321 ? -0.793 14.467 -2.552 1.00 94.50 321 ASN A CA 1
ATOM 2399 C C . ASN A 1 321 ? -0.030 14.777 -3.831 1.00 94.50 321 ASN A C 1
ATOM 2401 O O . ASN A 1 321 ? -0.360 14.223 -4.873 1.00 94.50 321 ASN A O 1
ATOM 2405 N N . MET A 1 322 ? 0.998 15.629 -3.761 1.00 96.25 322 MET A N 1
ATOM 2406 C CA . MET A 1 322 ? 1.845 15.924 -4.916 1.00 96.25 322 MET A CA 1
ATOM 2407 C C . MET A 1 322 ? 2.498 14.652 -5.456 1.00 96.25 322 MET A C 1
ATOM 2409 O O . MET A 1 322 ? 2.436 14.433 -6.659 1.00 96.25 322 MET A O 1
ATOM 2413 N N . ALA A 1 323 ? 3.059 13.808 -4.582 1.00 96.06 323 ALA A N 1
ATOM 2414 C CA . ALA A 1 323 ? 3.664 12.535 -4.972 1.00 96.06 323 ALA A CA 1
ATOM 2415 C C . ALA A 1 323 ? 2.662 11.586 -5.649 1.00 96.06 323 ALA A C 1
ATOM 2417 O O . ALA A 1 323 ? 2.981 10.967 -6.664 1.00 96.06 323 ALA A O 1
ATOM 2418 N N . LYS A 1 324 ? 1.437 11.488 -5.119 1.00 94.31 324 LYS A N 1
ATOM 2419 C CA . LYS A 1 324 ? 0.386 10.647 -5.703 1.00 94.31 324 LYS A CA 1
ATOM 2420 C C . LYS A 1 324 ? -0.079 11.194 -7.053 1.00 94.31 324 LYS A C 1
ATOM 2422 O O . LYS A 1 324 ? -0.117 10.457 -8.034 1.00 94.31 324 LYS A O 1
ATOM 2427 N N . VAL A 1 325 ? -0.442 12.477 -7.109 1.00 94.38 325 VAL A N 1
ATOM 2428 C CA . VAL A 1 325 ? -1.047 13.109 -8.293 1.00 94.38 325 VAL A CA 1
ATOM 2429 C C . VAL A 1 325 ? -0.057 13.215 -9.447 1.00 94.38 325 VAL A C 1
ATOM 2431 O O . VAL A 1 325 ? -0.453 12.985 -10.578 1.00 94.38 325 VAL A O 1
ATOM 2434 N N . SER A 1 326 ? 1.222 13.512 -9.195 1.00 92.62 326 SER A N 1
ATOM 2435 C CA . SER A 1 326 ? 2.224 13.592 -10.270 1.00 92.62 326 SER A CA 1
ATOM 2436 C C . SER A 1 326 ? 2.507 12.259 -10.955 1.00 92.62 326 SER A C 1
ATOM 2438 O O . SER A 1 326 ? 3.090 12.248 -12.036 1.00 92.62 326 SER A O 1
ATOM 2440 N N . SER A 1 327 ? 2.180 11.160 -10.277 1.00 88.12 327 SER A N 1
ATOM 2441 C CA . SER A 1 327 ? 2.475 9.798 -10.717 1.00 88.12 327 SER A CA 1
ATOM 2442 C C . SER A 1 327 ? 1.253 9.104 -11.328 1.00 88.12 327 SER A C 1
ATOM 2444 O O . SER A 1 327 ? 1.425 8.080 -11.976 1.00 88.12 327 SER A O 1
ATOM 2446 N N . SER A 1 328 ? 0.042 9.642 -11.107 1.00 78.50 328 SER A N 1
ATOM 2447 C CA . SER A 1 328 ? -1.226 9.143 -11.676 1.00 78.50 328 SER A CA 1
ATOM 2448 C C . SER A 1 328 ? -1.442 9.675 -13.091 1.00 78.50 328 SER A C 1
ATOM 2450 O O . SER A 1 328 ? -1.999 8.920 -13.911 1.00 78.50 328 SER A O 1
#

Radius of gyration: 20.79 Å; Cα contacts (8 Å, |Δi|>4): 658; chains: 1; bounding box: 50×40×71 Å

Secondary structure (DSSP, 8-state):
----PPPHHHHHHHHHHHHHIIIIITTTGGGTTSHHHHHHHHHHHHHTTSTTTTS-GGGTS----HHHHHHHHHHHHHH-HHHHHHHHHHHHHHHHHHHH--HHHHHHHSGGGGTS-EEEE--BTTBSTTTSSTT---TT---EEEEETTEEEEEEEE-S-BTTTT-SEEEEEEEESSP-GGGGEEEEEEETT-TTEEE-PPPP-SS-TTS-B--EEEEEEEEEGGGEES-TT-HHHHHHHHHHHHHHHHHHHHHHHHHHHHHHHHHHHHH-EETTEEGGGSHHHHHHHHHHHHHHHHHHHHHHHHHHHHHTT--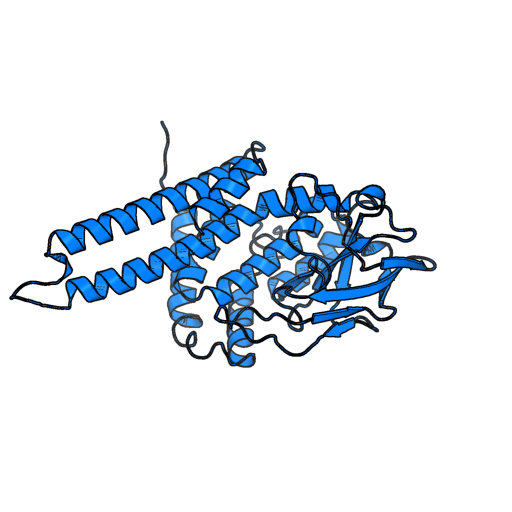-HHHHHHHHHHH-

Solvent-accessible surface area (backbone atoms only — not comparable to full-atom values): 16184 Å² total; per-residue (Å²): 134,92,79,90,74,74,53,70,68,54,49,50,50,44,54,49,46,41,48,47,23,63,72,62,36,51,84,50,55,93,50,25,84,38,64,69,56,40,49,52,43,48,43,52,36,15,77,71,45,57,54,9,26,70,37,47,54,95,47,72,22,67,43,49,49,60,64,56,50,28,46,47,27,19,40,36,5,41,53,37,56,13,50,25,45,31,53,50,38,16,54,47,30,45,34,48,47,75,78,43,38,53,71,70,44,43,67,65,61,46,45,63,31,26,58,37,43,24,14,41,37,64,30,30,91,80,36,48,72,61,50,75,32,100,77,34,46,36,77,58,61,72,28,34,31,37,81,48,95,75,23,27,33,31,37,39,55,32,38,68,24,42,25,44,90,68,25,52,37,34,34,33,54,33,20,32,64,76,80,46,35,35,64,17,14,24,34,37,54,43,54,58,87,42,64,44,54,48,62,51,67,77,59,89,68,100,62,44,58,46,31,37,26,18,38,38,41,32,52,70,22,74,38,54,52,83,35,45,39,56,52,81,31,40,26,40,60,46,47,52,52,36,48,35,70,38,31,19,42,59,10,20,28,37,33,11,39,53,48,35,55,49,52,57,51,50,53,49,25,61,69,43,68,55,98,90,41,35,42,54,74,39,67,73,47,41,53,49,52,52,52,51,52,53,50,46,51,54,20,46,52,36,18,53,50,26,31,51,24,48,77,69,77,62,51,42,59,66,43,12,47,50,6,29,62,64,31,106